Protein 4R5Q (pdb70)

Nearest PDB structures (foldseek):
  4r5q-assembly1_A  TM=1.005E+00  e=1.513E-44  Pyrobaculum calidifontis JCM 11548
  4ceh-assembly1_A  TM=4.969E-01  e=1.384E-01  Bacillus subtilis subsp. subtilis str. 168
  1y88-assembly1_A  TM=6.313E-01  e=1.175E+00  Archaeoglobus fulgidus
  8gh6-assembly1_A  TM=4.358E-01  e=1.319E+00  Bombyx mori
  8ibx-assembly1_C  TM=3.251E-01  e=1.866E+00  Bombyx mori

InterPro domains:
  IPR011604 PD-(D/E)XK endonuclease-like domain superfamily [G3DSA:3.90.320.10] (1-213)
  IPR013343 CRISPR-associated protein Cas4 [TIGR00372] (54-210)
  IPR022765 Dna2/Cas4, domain of unknown function DUF83 [PF01930] (57-210)
  IPR051827 CRISPR-associated exonuclease Cas4 [PTHR36531] (103-210)

Solvent-accessible surface area: 11321 Å² total; per-residue (Å²): 140,113,63,114,112,14,126,43,4,117,26,0,35,62,44,13,96,10,130,89,11,110,94,18,92,145,104,83,26,16,52,127,55,29,177,144,44,123,3,74,105,91,62,103,29,1,10,0,14,189,37,60,21,167,102,9,16,20,8,6,4,35,6,24,106,93,5,8,12,6,0,19,2,0,62,118,70,27,25,4,4,7,10,85,142,38,2,32,45,12,5,45,6,84,29,2,41,98,85,0,29,133,53,6,40,60,30,111,8,5,52,30,115,70,83,17,136,19,75,105,15,66,0,38,0,18,0,0,0,79,101,68,82,74,79,16,0,0,3,1,55,22,33,41,42,92,113,3,6,62,23,1,0,26,1,4,0,19,75,35,70,3,150,47,0,22,0,0,23,92,120,95,43,41,72,3,129,115,62,75,58,7,61,84,22,17,66,104,5,46,119,29,20,82,30,233,76,57,24,111,71,135,36,166,71,29,72,11,125,70,26,36,94,107,61

Structure (mmCIF, N/CA/C/O backbone):
data_4R5Q
#
_entry.id   4R5Q
#
_cell.length_a   117.836
_cell.length_b   117.836
_cell.length_c   89.412
_cell.angle_alpha   90.00
_cell.angle_beta   90.00
_cell.angle_gamma   90.00
#
_symmetry.space_group_name_H-M   'I 4 2 2'
#
loop_
_entity.id
_entity.type
_entity.pdbx_description
1 polymer 'CRISPR-associated exonuclease, Cas4 family'
2 non-polymer 'MAGNESIUM ION'
3 non-polymer 'FE2/S2 (INORGANIC) CLUSTER'
4 water water
#
loop_
_atom_site.group_PDB
_atom_site.id
_atom_site.type_symbol
_atom_site.label_atom_id
_atom_site.label_alt_id
_atom_site.label_comp_id
_atom_site.label_asym_id
_atom_site.label_entity_id
_atom_site.label_seq_id
_atom_site.pdbx_PDB_ins_code
_atom_site.Cartn_x
_atom_site.Cartn_y
_atom_site.Cartn_z
_atom_site.occupancy
_atom_site.B_iso_or_equiv
_atom_site.auth_seq_id
_atom_site.auth_comp_id
_atom_site.auth_asym_id
_atom_site.auth_atom_id
_atom_site.pdbx_PDB_model_num
ATOM 1 N N . PHE A 1 1 ? -10.377 -27.586 -1.519 1.00 47.12 -2 PHE A N 1
ATOM 2 C CA . PHE A 1 1 ? -11.019 -27.926 -0.215 1.00 48.83 -2 PHE A CA 1
ATOM 3 C C . PHE A 1 1 ? -11.820 -29.218 -0.314 1.00 49.87 -2 PHE A C 1
ATOM 4 O O . PHE A 1 1 ? -12.682 -29.356 -1.181 1.00 50.18 -2 PHE A O 1
ATOM 23 N N . ASN A 1 2 ? -11.528 -30.162 0.576 1.00 58.13 -1 ASN A N 1
ATOM 24 C CA . ASN A 1 2 ? -12.299 -31.395 0.666 1.00 59.66 -1 ASN A CA 1
ATOM 25 C C . ASN A 1 2 ? -13.763 -31.093 0.987 1.00 61.61 -1 ASN A C 1
ATOM 26 O O . ASN A 1 2 ? -14.054 -30.237 1.824 1.00 62.46 -1 ASN A O 1
ATOM 37 N N . GLY A 1 3 ? -14.678 -31.792 0.318 1.00 59.58 0 GLY A N 1
ATOM 38 C CA . GLY A 1 3 ? -16.100 -31.667 0.594 1.00 61.77 0 GLY A CA 1
ATOM 39 C C . GLY A 1 3 ? -16.819 -30.672 -0.299 1.00 61.43 0 GLY A C 1
ATOM 40 O O . GLY A 1 3 ? -18.036 -30.753 -0.469 1.00 63.20 0 GLY A O 1
ATOM 44 N N . MET A 1 4 ? -16.066 -29.737 -0.870 1.00 65.47 1 MET A N 1
ATOM 45 C CA . MET A 1 4 ? -16.633 -28.702 -1.728 1.00 65.26 1 MET A CA 1
ATOM 46 C C . MET A 1 4 ? -16.376 -29.011 -3.199 1.00 64.06 1 MET A C 1
ATOM 47 O O . MET A 1 4 ? -15.626 -29.932 -3.526 1.00 63.17 1 MET A O 1
ATOM 61 N N . GLU A 1 5 ? -17.007 -28.236 -4.078 1.00 53.79 2 GLU A N 1
ATOM 62 C CA . GLU A 1 5 ? -16.804 -28.368 -5.516 1.00 53.00 2 GLU A CA 1
ATOM 63 C C . GLU A 1 5 ? -16.421 -27.024 -6.122 1.00 52.07 2 GLU A C 1
ATOM 64 O O . GLU A 1 5 ? -16.867 -25.971 -5.662 1.00 52.76 2 GLU A O 1
ATOM 76 N N . LEU A 1 6 ? -15.587 -27.077 -7.156 1.00 50.77 3 LEU A N 1
ATOM 77 C CA . LEU A 1 6 ? -15.053 -25.879 -7.789 1.00 50.01 3 LEU A CA 1
ATOM 78 C C . LEU A 1 6 ? -15.847 -25.507 -9.035 1.00 51.13 3 LEU A C 1
ATOM 79 O O . LEU A 1 6 ? -16.153 -26.361 -9.868 1.00 51.65 3 LEU A O 1
ATOM 95 N N . LEU A 1 7 ? -16.177 -24.225 -9.154 1.00 65.93 4 LEU A N 1
ATOM 96 C CA . LEU A 1 7 ? -16.821 -23.704 -10.353 1.00 67.17 4 LEU A CA 1
ATOM 97 C C . LEU A 1 7 ? -15.752 -23.319 -11.366 1.00 66.20 4 LEU A C 1
ATOM 98 O O . LEU A 1 7 ? -15.808 -23.711 -12.533 1.00 66.67 4 LEU A O 1
ATOM 114 N N . SER A 1 8 ? -14.772 -22.555 -10.896 1.00 57.13 5 SER A N 1
ATOM 115 C CA . SER A 1 8 ? -13.696 -22.055 -11.740 1.00 56.45 5 SER A CA 1
ATOM 116 C C . SER A 1 8 ? -12.414 -21.922 -10.921 1.00 54.83 5 SER A C 1
ATOM 117 O O . SER A 1 8 ? -12.467 -21.561 -9.746 1.00 68.81 5 SER A O 1
ATOM 125 N N . PRO A 1 9 ? -11.253 -22.207 -11.534 1.00 47.60 6 PRO A N 1
ATOM 126 C CA . PRO A 1 9 ? -10.020 -22.134 -10.748 1.00 46.26 6 PRO A CA 1
ATOM 127 C C . PRO A 1 9 ? -9.528 -20.702 -10.586 1.00 46.70 6 PRO A C 1
ATOM 128 O O . PRO A 1 9 ? -9.783 -19.867 -11.452 1.00 47.85 6 PRO A O 1
ATOM 139 N N . LYS A 1 10 ? -8.837 -20.429 -9.484 1.00 46.09 7 LYS A N 1
ATOM 140 C CA . LYS A 1 10 ? -8.340 -19.089 -9.201 1.00 46.78 7 LYS A CA 1
ATOM 141 C C . LYS A 1 10 ? -6.851 -19.010 -9.523 1.00 46.01 7 LYS A C 1
ATOM 142 O O . LYS A 1 10 ? -6.188 -20.041 -9.632 1.00 44.78 7 LYS A O 1
ATOM 161 N N . PRO A 1 11 ? -6.322 -17.784 -9.684 1.00 46.98 8 PRO A N 1
ATOM 162 C CA . PRO A 1 11 ? -4.898 -17.602 -9.996 1.00 46.64 8 PRO A CA 1
ATOM 163 C C . PRO A 1 11 ? -3.976 -18.341 -9.026 1.00 45.30 8 PRO A C 1
ATOM 164 O O . PRO A 1 11 ? -4.352 -18.579 -7.879 1.00 45.07 8 PRO A O 1
ATOM 175 N N . LEU A 1 12 ? -2.787 -18.703 -9.499 1.00 44.68 9 LEU A N 1
ATOM 176 C CA . LEU A 1 12 ? -1.828 -19.470 -8.709 1.00 43.59 9 LEU A CA 1
ATOM 177 C C . LEU A 1 12 ? -1.527 -18.818 -7.366 1.00 44.10 9 LEU A C 1
ATOM 178 O O . LEU A 1 12 ? -1.580 -19.471 -6.324 1.00 43.55 9 LEU A O 1
ATOM 194 N N . CYS A 1 13 ? -1.215 -17.528 -7.398 1.00 45.46 10 CYS A N 1
ATOM 195 C CA . CYS A 1 13 ? -0.792 -16.814 -6.199 1.00 46.36 10 CYS A CA 1
ATOM 196 C C . CYS A 1 13 ? -1.962 -16.438 -5.294 1.00 47.13 10 CYS A C 1
ATOM 197 O O . CYS A 1 13 ? -1.757 -15.896 -4.208 1.00 48.11 10 CYS A O 1
ATOM 204 N N . SER A 1 14 ? -3.182 -16.727 -5.741 1.00 46.92 11 SER A N 1
ATOM 205 C CA . SER A 1 14 ? -4.370 -16.524 -4.915 1.00 47.70 11 SER A CA 1
ATOM 206 C C . SER A 1 14 ? -4.793 -17.841 -4.259 1.00 46.58 11 SER A C 1
ATOM 207 O O . SER A 1 14 ? -5.826 -17.911 -3.591 1.00 47.22 11 SER A O 1
ATOM 215 N N . VAL A 1 15 ? -3.978 -18.876 -4.455 1.00 45.17 12 VAL A N 1
ATOM 216 C CA . VAL A 1 15 ? -4.222 -20.197 -3.881 1.00 44.31 12 VAL A CA 1
ATOM 217 C C . VAL A 1 15 ? -2.976 -20.663 -3.137 1.00 43.86 12 VAL A C 1
ATOM 218 O O . VAL A 1 15 ? -3.063 -21.238 -2.053 1.00 44.07 12 VAL A O 1
ATOM 231 N N . VAL A 1 16 ? -1.819 -20.408 -3.738 1.00 43.50 13 VAL A N 1
ATOM 232 C CA . VAL A 1 16 ? -0.529 -20.692 -3.125 1.00 43.35 13 VAL A CA 1
ATOM 233 C C . VAL A 1 16 ? 0.125 -19.375 -2.717 1.00 44.67 13 VAL A C 1
ATOM 234 O O . VAL A 1 16 ? -0.206 -18.324 -3.263 1.00 45.48 13 VAL A O 1
ATOM 247 N N . ASN A 1 17 ? 1.042 -19.426 -1.757 1.00 48.80 14 ASN A N 1
ATOM 248 C CA . ASN A 1 17 ? 1.796 -18.240 -1.364 1.00 50.33 14 ASN A CA 1
ATOM 249 C C . ASN A 1 17 ? 3.086 -18.134 -2.175 1.00 50.13 14 ASN A C 1
ATOM 250 O O . ASN A 1 17 ? 4.069 -18.813 -1.884 1.00 49.78 14 ASN A O 1
ATOM 261 N N . CYS A 1 18 ? 3.074 -17.281 -3.195 1.00 46.98 15 CYS A N 1
ATOM 262 C CA . CYS A 1 18 ? 4.203 -17.170 -4.114 1.00 47.03 15 CYS A CA 1
ATOM 263 C C . CYS A 1 18 ? 5.410 -16.480 -3.483 1.00 48.60 15 CYS A C 1
ATOM 264 O O . CYS A 1 18 ? 6.546 -16.710 -3.899 1.00 48.63 15 CYS A O 1
ATOM 271 N N . GLU A 1 19 ? 5.165 -15.633 -2.487 1.00 55.78 16 GLU A N 1
ATOM 272 C CA . GLU A 1 19 ? 6.241 -14.899 -1.825 1.00 57.72 16 GLU A CA 1
ATOM 273 C C . GLU A 1 19 ? 7.231 -15.840 -1.145 1.00 57.28 16 GLU A C 1
ATOM 274 O O . GLU A 1 19 ? 8.411 -15.520 -1.006 1.00 58.54 16 GLU A O 1
ATOM 286 N N . ASP A 1 20 ? 6.743 -17.001 -0.722 1.00 57.65 17 ASP A N 1
ATOM 287 C CA . ASP A 1 20 ? 7.585 -17.994 -0.066 1.00 59.12 17 ASP A CA 1
ATOM 288 C C . ASP A 1 20 ? 8.667 -18.514 -1.012 1.00 56.63 17 ASP A C 1
ATOM 289 O O . ASP A 1 20 ? 9.705 -19.008 -0.570 1.00 57.06 17 ASP A O 1
ATOM 298 N N . LEU A 1 21 ? 8.420 -18.385 -2.314 1.00 59.45 18 LEU A N 1
ATOM 299 C CA . LEU A 1 21 ? 9.295 -18.949 -3.341 1.00 60.28 18 LEU A CA 1
ATOM 300 C C . LEU A 1 21 ? 10.277 -17.934 -3.925 1.00 70.16 18 LEU A C 1
ATOM 301 O O . LEU A 1 21 ? 11.129 -18.285 -4.742 1.00 77.98 18 LEU A O 1
ATOM 317 N N . GLU A 1 22 ? 10.157 -16.679 -3.507 1.00 83.48 19 GLU A N 1
ATOM 318 C CA . GLU A 1 22 ? 11.014 -15.618 -4.026 1.00 80.04 19 GLU A CA 1
ATOM 319 C C . GLU A 1 22 ? 12.381 -15.601 -3.342 1.00 82.73 19 GLU A C 1
ATOM 320 O O . GLU A 1 22 ? 13.255 -14.815 -3.711 1.00 92.72 19 GLU A O 1
ATOM 332 N N . LYS A 1 23 ? 12.558 -16.472 -2.352 1.00 73.27 20 LYS A N 1
ATOM 333 C CA . LYS A 1 23 ? 13.834 -16.608 -1.654 1.00 80.43 20 LYS A CA 1
ATOM 334 C C . LYS A 1 23 ? 14.602 -17.822 -2.175 1.00 86.10 20 LYS A C 1
ATOM 335 O O . LYS A 1 23 ? 15.333 -18.477 -1.428 1.00 87.62 20 LYS A O 1
ATOM 341 N N . LEU A 1 24 ? 14.430 -18.109 -3.462 1.00 86.97 21 LEU A N 1
ATOM 342 C CA . LEU A 1 24 ? 14.997 -19.304 -4.081 1.00 81.29 21 LEU A CA 1
ATOM 343 C C . LEU A 1 24 ? 16.018 -18.957 -5.161 1.00 81.64 21 LEU A C 1
ATOM 344 O O . LEU A 1 24 ? 16.316 -19.783 -6.026 1.00 89.13 21 LEU A O 1
ATOM 350 N N . ASP A 1 25 ? 16.561 -17.745 -5.104 1.00 83.73 22 ASP A N 1
ATOM 351 C CA . ASP A 1 25 ? 17.365 -17.222 -6.205 1.00 88.45 22 ASP A CA 1
ATOM 352 C C . ASP A 1 25 ? 18.847 -17.029 -5.858 1.00 89.82 22 ASP A C 1
ATOM 353 O O . ASP A 1 25 ? 19.467 -16.041 -6.257 1.00 98.44 22 ASP A O 1
ATOM 362 N N . HIS A 1 26 ? 19.411 -17.984 -5.123 1.00 81.93 23 HIS A N 1
ATOM 363 C CA . HIS A 1 26 ? 20.857 -18.041 -4.917 1.00 91.01 23 HIS A CA 1
ATOM 364 C C . HIS A 1 26 ? 21.382 -19.414 -5.332 1.00 77.95 23 HIS A C 1
ATOM 365 O O . HIS A 1 26 ? 20.634 -20.393 -5.355 1.00 73.30 23 HIS A O 1
ATOM 379 N N . VAL A 1 27 ? 22.667 -19.470 -5.671 1.00 60.52 24 VAL A N 1
ATOM 380 C CA . VAL A 1 27 ? 23.297 -20.701 -6.142 1.00 68.11 24 VAL A CA 1
ATOM 381 C C . VAL A 1 27 ? 23.144 -21.838 -5.134 1.00 67.90 24 VAL A C 1
ATOM 382 O O . VAL A 1 27 ? 22.906 -22.987 -5.509 1.00 65.75 24 VAL A O 1
ATOM 395 N N . SER A 1 28 ? 23.293 -21.508 -3.855 1.00 52.69 25 SER A N 1
ATOM 396 C CA . SER A 1 28 ? 23.229 -22.502 -2.792 1.00 51.94 25 SER A CA 1
ATOM 397 C C . SER A 1 28 ? 21.855 -23.168 -2.747 1.00 48.65 25 SER A C 1
ATOM 398 O O . SER A 1 28 ? 21.757 -24.389 -2.617 1.00 47.12 25 SER A O 1
ATOM 406 N N . ALA A 1 29 ? 20.801 -22.367 -2.874 1.00 51.08 26 ALA A N 1
ATOM 407 C CA . ALA A 1 29 ? 19.435 -22.883 -2.860 1.00 48.67 26 ALA A CA 1
ATOM 408 C C . ALA A 1 29 ? 19.104 -23.578 -4.179 1.00 46.14 26 ALA A C 1
ATOM 409 O O . ALA A 1 29 ? 18.376 -24.569 -4.199 1.00 44.35 26 ALA A O 1
ATOM 416 N N . LEU A 1 30 ? 19.641 -23.050 -5.276 1.00 46.69 27 LEU A N 1
ATOM 417 C CA . LEU A 1 30 ? 19.461 -23.656 -6.590 1.00 44.89 27 LEU A CA 1
ATOM 418 C C . LEU A 1 30 ? 19.996 -25.081 -6.603 1.00 43.62 27 LEU A C 1
ATOM 419 O O . LEU A 1 30 ? 19.299 -26.012 -7.004 1.00 41.77 27 LEU A O 1
ATOM 435 N N . ASN A 1 31 ? 21.242 -25.239 -6.169 1.00 40.00 28 ASN A N 1
ATOM 436 C CA . ASN A 1 31 ? 21.918 -26.528 -6.228 1.00 39.53 28 ASN A CA 1
ATOM 437 C C . ASN A 1 31 ? 21.234 -27.602 -5.383 1.00 38.55 28 ASN A C 1
ATOM 438 O O . ASN A 1 31 ? 21.446 -28.794 -5.603 1.00 37.98 28 ASN A O 1
ATOM 449 N N . GLU A 1 32 ? 20.414 -27.183 -4.424 1.00 36.07 29 GLU A N 1
ATOM 450 C CA . GLU A 1 32 ? 19.695 -28.124 -3.572 1.00 35.90 29 GLU A CA 1
ATOM 451 C C . GLU A 1 32 ? 18.373 -28.528 -4.210 1.00 34.03 29 GLU A C 1
ATOM 452 O O . GLU A 1 32 ? 18.011 -29.705 -4.215 1.00 33.70 29 GLU A O 1
ATOM 464 N N . LEU A 1 33 ? 17.656 -27.551 -4.753 1.00 35.78 30 LEU A N 1
ATOM 465 C CA . LEU A 1 33 ? 16.412 -27.826 -5.459 1.00 34.58 30 LEU A CA 1
ATOM 466 C C . LEU A 1 33 ? 16.698 -28.553 -6.766 1.00 33.41 30 LEU A C 1
ATOM 467 O O . LEU A 1 33 ? 15.897 -29.368 -7.217 1.00 34.33 30 LEU A O 1
ATOM 483 N N . ARG A 1 34 ? 17.843 -28.246 -7.370 1.00 38.33 31 ARG A N 1
ATOM 484 C CA . ARG A 1 34 ? 18.296 -28.934 -8.574 1.00 37.66 31 ARG A CA 1
ATOM 485 C C . ARG A 1 34 ? 18.322 -30.444 -8.376 1.00 37.39 31 ARG A C 1
ATOM 486 O O . ARG A 1 34 ? 17.729 -31.188 -9.154 1.00 41.90 31 ARG A O 1
ATOM 507 N N . ARG A 1 35 ? 19.031 -30.879 -7.338 1.00 41.36 32 ARG A N 1
ATOM 508 C CA . ARG A 1 35 ? 19.168 -32.297 -7.014 1.00 41.95 32 ARG A CA 1
ATOM 509 C C . ARG A 1 35 ? 17.826 -33.018 -7.017 1.00 41.74 32 ARG A C 1
ATOM 510 O O . ARG A 1 35 ? 17.701 -34.116 -7.560 1.00 44.37 32 ARG A O 1
ATOM 531 N N . GLU A 1 36 ? 16.824 -32.394 -6.408 1.00 42.05 33 GLU A N 1
ATOM 532 C CA . GLU A 1 36 ? 15.525 -33.029 -6.240 1.00 42.66 33 GLU A CA 1
ATOM 533 C C . GLU A 1 36 ? 14.784 -33.170 -7.566 1.00 41.81 33 GLU A C 1
ATOM 534 O O . GLU A 1 36 ? 14.143 -34.190 -7.821 1.00 58.54 33 GLU A O 1
ATOM 546 N N . GLN A 1 37 ? 14.872 -32.141 -8.402 1.00 30.78 34 GLN A N 1
ATOM 547 C CA . GLN A 1 37 ? 14.212 -32.139 -9.706 1.00 30.47 34 GLN A CA 1
ATOM 548 C C . GLN A 1 37 ? 14.983 -32.954 -10.748 1.00 30.17 34 GLN A C 1
ATOM 549 O O . GLN A 1 37 ? 14.584 -33.016 -11.911 1.00 30.25 34 GLN A O 1
ATOM 563 N N . GLU A 1 38 ? 16.086 -33.568 -10.326 1.00 30.94 35 GLU A N 1
ATOM 564 C CA . GLU A 1 38 ? 16.946 -34.342 -11.218 1.00 30.99 35 GLU A CA 1
ATOM 565 C C . GLU A 1 38 ? 17.428 -33.484 -12.388 1.00 30.43 35 GLU A C 1
ATOM 566 O O . GLU A 1 38 ? 17.614 -33.975 -13.500 1.00 30.68 35 GLU A O 1
ATOM 578 N N . ILE A 1 39 ? 17.624 -32.197 -12.121 1.00 29.02 36 ILE A N 1
ATOM 579 C CA . ILE A 1 39 ? 18.217 -31.280 -13.089 1.00 29.30 36 ILE A CA 1
ATOM 580 C C . ILE A 1 39 ? 19.699 -31.109 -12.777 1.00 29.92 36 ILE A C 1
ATOM 581 O O . ILE A 1 39 ? 20.064 -30.798 -11.643 1.00 30.17 36 ILE A O 1
ATOM 597 N N . PHE A 1 40 ? 20.548 -31.308 -13.784 1.00 30.63 37 PHE A N 1
ATOM 598 C CA . PHE A 1 40 ? 21.993 -31.213 -13.595 1.00 31.87 37 PHE A CA 1
ATOM 5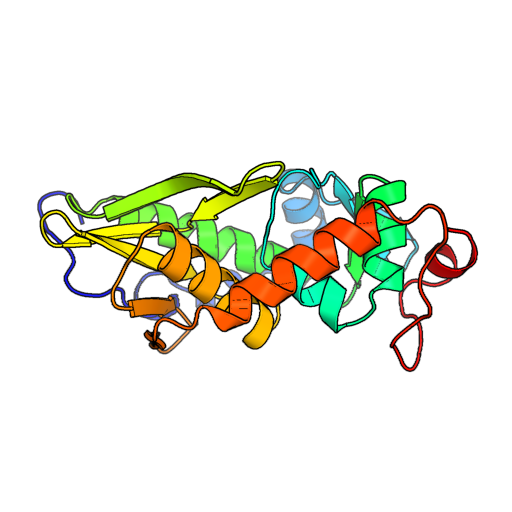99 C C . PHE A 1 40 ? 22.626 -30.188 -14.524 1.00 33.43 37 PHE A C 1
ATOM 600 O O . PHE A 1 40 ? 22.054 -29.810 -15.547 1.00 33.63 37 PHE A O 1
ATOM 617 N N . LYS A 1 41 ? 23.820 -29.746 -14.144 1.00 35.16 38 LYS A N 1
ATOM 618 C CA . LYS A 1 41 ? 24.601 -28.825 -14.950 1.00 37.59 38 LYS A CA 1
ATOM 619 C C . LYS A 1 41 ? 25.410 -29.625 -15.959 1.00 38.72 38 LYS A C 1
ATOM 620 O O . LYS A 1 41 ? 26.139 -30.548 -15.591 1.00 38.94 38 LYS A O 1
ATOM 639 N N . LEU A 1 42 ? 25.269 -29.274 -17.231 1.00 39.85 39 LEU A N 1
ATOM 640 C CA . LEU A 1 42 ? 25.983 -29.952 -18.303 1.00 41.36 39 LEU A CA 1
ATOM 641 C C . LEU A 1 42 ? 27.157 -29.089 -18.758 1.00 45.14 39 LEU A C 1
ATOM 642 O O . LEU A 1 42 ? 28.308 -29.523 -18.716 1.00 46.98 39 LEU A O 1
ATOM 658 N N . LEU A 1 43 ? 26.850 -27.862 -19.174 1.00 63.67 40 LEU A N 1
ATOM 659 C CA . LEU A 1 43 ? 27.854 -26.879 -19.587 1.00 67.85 40 LEU A CA 1
ATOM 660 C C . LEU A 1 43 ? 27.655 -25.615 -18.743 1.00 68.75 40 LEU A C 1
ATOM 661 O O . LEU A 1 43 ? 26.537 -25.357 -18.295 1.00 68.08 40 LEU A O 1
ATOM 677 N N . PRO A 1 44 ? 28.731 -24.834 -18.506 1.00 83.12 41 PRO A N 1
ATOM 678 C CA . PRO A 1 44 ? 28.666 -23.619 -17.681 1.00 92.60 41 PRO A CA 1
ATOM 679 C C . PRO A 1 44 ? 27.411 -22.745 -17.826 1.00 85.00 41 PRO A C 1
ATOM 680 O O . PRO A 1 44 ? 27.057 -22.062 -16.864 1.00 81.32 41 PRO A O 1
ATOM 691 N N . GLY A 1 45 ? 26.761 -22.765 -18.988 1.00 57.15 42 GLY A N 1
ATOM 692 C CA . GLY A 1 45 ? 25.556 -21.978 -19.210 1.00 57.04 42 GLY A CA 1
ATOM 693 C C . GLY A 1 45 ? 24.350 -22.823 -19.588 1.00 53.17 42 GLY A C 1
ATOM 694 O O . GLY A 1 45 ? 23.329 -22.293 -20.032 1.00 53.62 42 GLY A O 1
ATOM 698 N N . ILE A 1 46 ? 24.468 -24.136 -19.403 1.00 29.24 43 ILE A N 1
ATOM 699 C CA . ILE A 1 46 ? 23.439 -25.080 -19.831 1.00 28.77 43 ILE A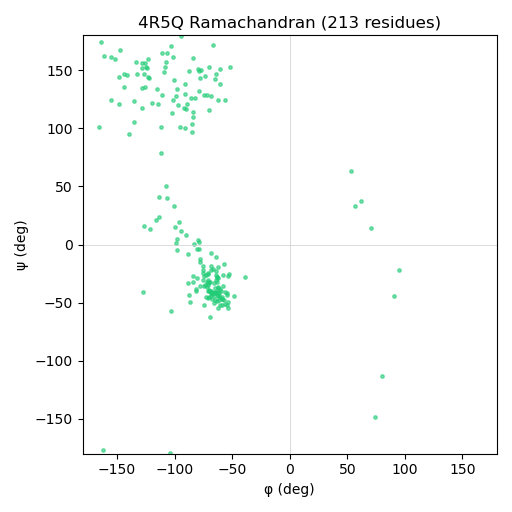 CA 1
ATOM 700 C C . ILE A 1 46 ? 23.134 -26.122 -18.760 1.00 28.20 43 ILE A C 1
ATOM 701 O O . ILE A 1 46 ? 24.026 -26.839 -18.305 1.00 27.77 43 ILE A O 1
ATOM 717 N N . TYR A 1 47 ? 21.863 -26.200 -18.377 1.00 24.70 44 TYR A N 1
ATOM 718 C CA . TYR A 1 47 ? 21.378 -27.246 -17.486 1.00 24.20 44 TYR A CA 1
ATOM 719 C C . TYR A 1 47 ? 20.558 -28.236 -18.296 1.00 23.85 44 TYR A C 1
ATOM 720 O O . TYR A 1 47 ? 20.157 -27.942 -19.424 1.00 24.10 44 TYR A O 1
ATOM 738 N N . ALA A 1 48 ? 20.307 -29.409 -17.725 1.00 23.36 45 ALA A N 1
ATOM 739 C CA . ALA A 1 48 ? 19.553 -30.431 -18.434 1.00 23.10 45 ALA A CA 1
ATOM 740 C C . ALA A 1 48 ? 18.868 -31.412 -17.489 1.00 22.82 45 ALA A C 1
ATOM 741 O O . ALA A 1 48 ? 19.219 -31.517 -16.314 1.00 22.70 45 ALA A O 1
ATOM 748 N N . HIS A 1 49 ? 17.871 -32.112 -18.017 1.00 22.79 46 HIS A N 1
ATOM 749 C CA . HIS A 1 49 ? 17.246 -33.226 -17.318 1.00 22.55 46 HIS A CA 1
ATOM 750 C C . HIS A 1 49 ? 16.698 -34.213 -18.343 1.00 22.49 46 HIS A C 1
ATOM 751 O O . HIS A 1 49 ? 16.499 -33.864 -19.506 1.00 22.74 46 HIS A O 1
ATOM 765 N N . ARG A 1 50 ? 16.481 -35.450 -17.911 1.00 23.37 47 ARG A N 1
ATOM 766 C CA . ARG A 1 50 ? 15.922 -36.484 -18.774 1.00 23.41 47 ARG A CA 1
ATOM 767 C C . ARG A 1 50 ? 14.498 -36.129 -19.181 1.00 23.88 47 ARG A C 1
ATOM 768 O O . ARG A 1 50 ? 13.737 -35.591 -18.378 1.00 24.08 47 ARG A O 1
ATOM 789 N N . TYR A 1 51 ? 14.135 -36.434 -20.423 1.00 25.91 48 TYR A N 1
ATOM 790 C CA . TYR A 1 51 ? 12.781 -36.179 -20.892 1.00 26.46 48 TYR A CA 1
ATOM 791 C C . TYR A 1 51 ? 12.297 -37.263 -21.840 1.00 26.68 48 TYR A C 1
ATOM 792 O O . TYR A 1 51 ? 13.023 -37.696 -22.734 1.00 26.59 48 TYR A O 1
ATOM 810 N N . ASP A 1 52 ? 11.057 -37.691 -21.625 1.00 36.33 49 ASP A N 1
ATOM 811 C CA . ASP A 1 52 ? 10.402 -38.662 -22.489 1.00 36.39 49 ASP A CA 1
ATOM 812 C C . ASP A 1 52 ? 9.667 -37.923 -23.602 1.00 37.05 49 ASP A C 1
ATOM 813 O O . ASP A 1 52 ? 8.734 -37.163 -23.340 1.00 37.45 49 ASP A O 1
ATOM 822 N N . PHE A 1 53 ? 10.088 -38.147 -24.843 1.00 30.31 50 PHE A N 1
ATOM 823 C CA . PHE A 1 53 ? 9.519 -37.433 -25.982 1.00 31.01 50 PHE A CA 1
ATOM 824 C C . PHE A 1 53 ? 8.317 -38.156 -26.582 1.00 31.74 50 PHE A C 1
ATOM 825 O O . PHE A 1 53 ? 7.811 -37.764 -27.631 1.00 35.18 50 PHE A O 1
ATOM 842 N N . ARG A 1 54 ? 7.861 -39.207 -25.910 1.00 46.15 51 ARG A N 1
ATOM 843 C CA . ARG A 1 54 ? 6.549 -39.778 -26.187 1.00 46.91 51 ARG A CA 1
ATOM 844 C C . ARG A 1 54 ? 5.478 -38.870 -25.591 1.00 47.26 51 ARG A C 1
ATOM 845 O O . ARG A 1 54 ? 4.308 -38.925 -25.969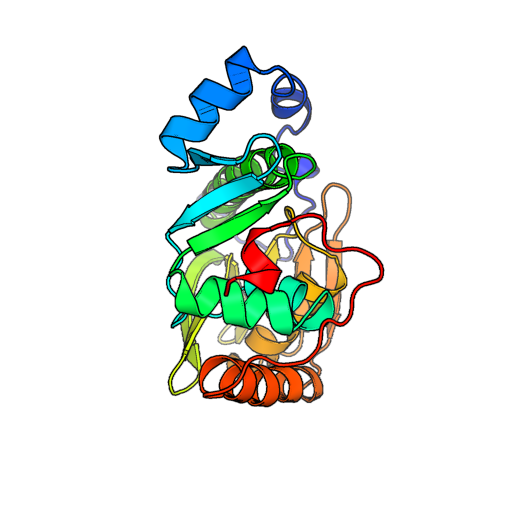 1.00 49.43 51 ARG A O 1
ATOM 866 N N . ARG A 1 55 ? 5.906 -38.029 -24.655 1.00 56.63 52 ARG A N 1
ATOM 867 C CA . ARG A 1 55 ? 5.017 -37.148 -23.914 1.00 55.12 52 ARG A CA 1
ATOM 868 C C . ARG A 1 55 ? 4.995 -35.749 -24.520 1.00 55.34 52 ARG A C 1
ATOM 869 O O . ARG A 1 55 ? 6.029 -35.084 -24.602 1.00 54.73 52 ARG A O 1
ATOM 890 N N . VAL A 1 56 ? 3.815 -35.310 -24.946 1.00 41.80 53 VAL A N 1
ATOM 891 C CA . VAL A 1 56 ? 3.631 -33.936 -25.400 1.00 36.94 53 VAL A CA 1
ATOM 892 C C . VAL A 1 56 ? 3.535 -33.027 -24.183 1.00 36.73 53 VAL A C 1
ATOM 893 O O . VAL A 1 56 ? 2.960 -33.409 -23.164 1.00 36.60 53 VAL A O 1
ATOM 906 N N . SER A 1 57 ? 4.099 -31.829 -24.285 1.00 29.24 54 SER A N 1
ATOM 907 C CA . SER A 1 57 ? 4.054 -30.880 -23.182 1.00 29.17 54 SER A CA 1
ATOM 908 C C . SER A 1 57 ? 4.346 -29.467 -23.670 1.00 29.67 54 SER A C 1
ATOM 909 O O . SER A 1 57 ? 4.889 -29.288 -24.760 1.00 29.83 54 SER A O 1
ATOM 917 N N . PRO A 1 58 ? 3.985 -28.456 -22.863 1.00 29.98 55 PRO A N 1
ATOM 918 C CA . PRO A 1 58 ? 4.306 -27.061 -23.186 1.00 30.52 55 PRO A CA 1
ATOM 919 C C . PRO A 1 58 ? 5.795 -26.864 -23.456 1.00 29.95 55 PRO A C 1
ATOM 920 O O . PRO A 1 58 ? 6.185 -25.950 -24.185 1.00 30.43 55 PRO A O 1
ATOM 931 N N . SER A 1 59 ? 6.611 -27.726 -22.858 1.00 46.14 56 SER A N 1
ATOM 932 C CA . SER A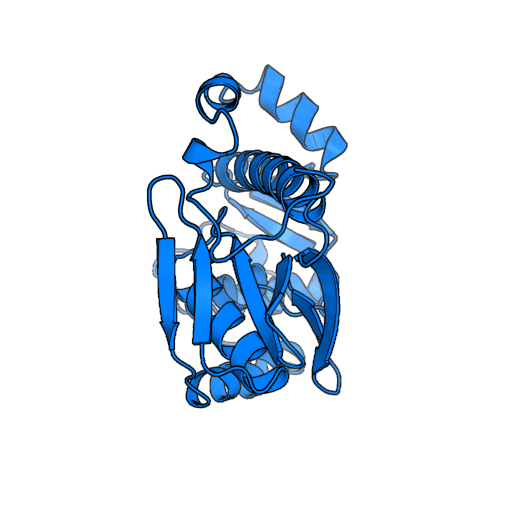 1 59 ? 8.049 -27.721 -23.080 1.00 41.45 56 SER A CA 1
ATOM 933 C C . SER A 1 59 ? 8.355 -27.871 -24.566 1.00 41.70 56 SER A C 1
ATOM 934 O O . SER A 1 59 ? 9.105 -27.084 -25.142 1.00 41.90 56 SER A O 1
ATOM 942 N N . ILE A 1 60 ? 7.751 -28.882 -25.180 1.00 28.70 57 ILE A N 1
ATOM 943 C CA . ILE A 1 60 ? 7.977 -29.187 -26.587 1.00 28.97 57 ILE A CA 1
ATOM 944 C C . ILE A 1 60 ? 7.415 -28.107 -27.510 1.00 30.04 57 ILE A C 1
ATOM 945 O O . ILE A 1 60 ? 8.085 -27.675 -28.447 1.00 30.27 57 ILE A O 1
ATOM 961 N N . ILE A 1 61 ? 6.181 -27.683 -27.252 1.00 38.00 58 ILE A N 1
ATOM 962 C CA . ILE A 1 61 ? 5.552 -26.643 -28.058 1.00 39.15 58 ILE A CA 1
ATOM 963 C C . ILE A 1 61 ? 6.392 -25.368 -28.012 1.00 39.30 58 ILE A C 1
ATOM 964 O O . ILE A 1 61 ? 6.670 -24.757 -29.044 1.00 39.92 58 ILE A O 1
ATOM 980 N N . ASN A 1 62 ? 6.797 -24.976 -26.807 1.00 40.46 59 ASN A N 1
ATOM 981 C CA . ASN A 1 62 ? 7.633 -23.795 -26.616 1.00 40.63 59 ASN A CA 1
ATOM 982 C C . ASN A 1 62 ? 8.941 -23.895 -27.390 1.00 40.24 59 ASN A C 1
ATOM 983 O O . ASN A 1 62 ? 9.451 -22.896 -27.897 1.00 40.78 59 ASN A O 1
ATOM 994 N N . ASP A 1 63 ? 9.477 -25.108 -27.479 1.00 37.14 60 ASP A N 1
ATOM 995 C CA . ASP A 1 63 ? 10.760 -25.335 -28.132 1.00 36.69 60 ASP A CA 1
ATOM 996 C C . ASP A 1 63 ? 10.617 -25.479 -29.639 1.00 37.28 60 ASP A C 1
ATOM 997 O O . ASP A 1 63 ? 11.516 -25.100 -30.389 1.00 37.38 60 ASP A O 1
ATOM 1006 N N . PHE A 1 64 ? 9.494 -26.027 -30.088 1.00 46.69 61 PHE A N 1
ATOM 1007 C CA . PHE A 1 64 ? 9.246 -26.134 -31.517 1.00 47.41 61 PHE A CA 1
ATOM 1008 C C . PHE A 1 64 ? 9.175 -24.746 -32.145 1.00 48.45 61 PHE A C 1
ATOM 1009 O O . PHE A 1 64 ? 9.707 -24.517 -33.231 1.00 62.82 61 PHE A O 1
ATOM 1026 N N . GLU A 1 65 ? 8.521 -23.820 -31.453 1.00 50.11 62 GLU A N 1
ATOM 1027 C CA . GLU A 1 65 ? 8.375 -22.457 -31.948 1.00 51.22 62 GLU A CA 1
ATOM 1028 C C . GLU A 1 65 ? 9.688 -21.689 -31.872 1.00 51.01 62 GLU A C 1
ATOM 1029 O O . GLU A 1 65 ? 10.069 -20.999 -32.818 1.00 65.21 62 GLU A O 1
ATOM 1041 N N . TYR A 1 66 ? 10.373 -21.810 -30.740 1.00 43.21 63 TYR A N 1
ATOM 1042 C CA . TYR A 1 66 ? 11.630 -21.101 -30.525 1.00 43.02 63 TYR A CA 1
ATOM 1043 C C . TYR A 1 66 ? 12.687 -21.497 -31.557 1.00 42.74 63 TYR A C 1
ATOM 1044 O O . TYR A 1 66 ? 13.283 -20.635 -32.205 1.00 43.34 63 TYR A O 1
ATOM 1062 N N . CYS A 1 67 ? 12.911 -22.799 -31.711 1.00 38.15 64 CYS A N 1
ATOM 1063 C CA . CYS A 1 67 ? 13.910 -23.298 -32.652 1.00 37.33 64 CYS A CA 1
ATOM 1064 C C . CYS A 1 67 ? 13.728 -24.799 -32.893 1.00 36.66 64 CYS A C 1
ATOM 1065 O O . CYS A 1 67 ? 14.140 -25.611 -32.064 1.00 35.70 64 CYS A O 1
ATOM 1072 N N . PRO A 1 68 ? 13.101 -25.171 -34.025 1.00 42.93 65 PRO A N 1
ATOM 1073 C CA . PRO A 1 68 ? 12.897 -26.585 -34.367 1.00 42.49 65 PRO A CA 1
ATOM 1074 C C . PRO A 1 68 ? 14.179 -27.413 -34.322 1.00 41.52 65 PRO A C 1
ATOM 1075 O O . PRO A 1 68 ? 14.121 -28.627 -34.121 1.00 40.94 65 PRO A O 1
ATOM 1086 N N . ARG A 1 69 ? 15.321 -26.763 -34.509 1.00 35.64 66 ARG A N 1
ATOM 1087 C CA . ARG A 1 69 ? 16.603 -27.447 -34.426 1.00 34.79 66 ARG A CA 1
ATOM 1088 C C . ARG A 1 69 ? 16.860 -27.897 -32.992 1.00 33.85 66 ARG A C 1
ATOM 1089 O O . ARG A 1 69 ? 17.316 -29.016 -32.759 1.00 33.13 66 ARG A O 1
ATOM 1093 N N . LEU A 1 70 ? 16.558 -27.023 -32.035 1.00 28.43 67 LEU A N 1
ATOM 1094 C CA . LEU A 1 70 ? 16.759 -27.327 -30.621 1.00 27.67 67 LEU A CA 1
ATOM 1095 C C . LEU A 1 70 ? 15.934 -28.536 -30.204 1.00 27.27 67 LEU A C 1
ATOM 1096 O O . LEU A 1 70 ? 16.385 -29.367 -29.415 1.00 26.50 67 LEU A O 1
ATOM 1112 N N . LEU A 1 71 ? 14.722 -28.628 -30.739 1.00 27.88 68 LEU A N 1
ATOM 1113 C CA . LEU A 1 71 ? 13.829 -29.734 -30.426 1.00 27.68 68 LEU A CA 1
ATOM 1114 C C . LEU A 1 71 ? 14.414 -31.051 -30.918 1.00 27.20 68 LEU A C 1
ATOM 1115 O O . LEU A 1 71 ? 14.343 -32.070 -30.233 1.00 26.64 68 LEU A O 1
ATOM 1131 N N . TRP A 1 72 ? 14.999 -31.018 -32.110 1.00 37.16 69 TRP A N 1
ATOM 1132 C CA . TRP A 1 72 ? 15.585 -32.206 -32.716 1.00 36.85 69 TRP A CA 1
ATOM 1133 C C . TRP A 1 72 ? 16.820 -32.652 -31.936 1.00 35.93 69 TRP A C 1
ATOM 1134 O O . TRP A 1 72 ? 16.993 -33.837 -31.659 1.00 35.47 69 TRP A O 1
ATOM 1155 N N . VAL A 1 73 ? 17.666 -31.690 -31.577 1.00 26.81 70 VAL A N 1
ATOM 1156 C CA . VAL A 1 73 ? 18.874 -31.957 -30.798 1.00 26.05 70 VAL A CA 1
ATOM 1157 C C . VAL A 1 73 ? 18.531 -32.587 -29.452 1.00 25.51 70 VAL A C 1
ATOM 1158 O O . VAL A 1 73 ? 19.222 -33.490 -28.982 1.00 24.93 70 VAL A O 1
ATOM 1171 N N . GLN A 1 74 ? 17.466 -32.092 -28.830 1.00 25.68 71 GLN A N 1
ATOM 1172 C CA . GLN A 1 74 ? 17.038 -32.586 -27.529 1.00 24.61 71 GLN A CA 1
ATOM 1173 C C . GLN A 1 74 ? 16.461 -33.992 -27.635 1.00 24.48 71 GLN A C 1
ATOM 1174 O O . GLN A 1 74 ? 16.694 -34.832 -26.767 1.00 23.97 71 GLN A O 1
ATOM 1188 N N . HIS A 1 75 ? 15.709 -34.244 -28.700 1.00 25.03 72 HIS A N 1
ATOM 1189 C CA . HIS A 1 75 ? 15.139 -35.563 -28.931 1.00 25.07 72 HIS A CA 1
ATOM 1190 C C . HIS A 1 75 ? 16.244 -36.604 -29.099 1.00 24.59 72 HIS A C 1
ATOM 1191 O O . HIS A 1 75 ? 16.117 -37.737 -28.633 1.00 24.35 72 HIS A O 1
ATOM 1205 N N . LYS A 1 76 ? 17.327 -36.207 -29.763 1.00 30.34 73 LYS A N 1
ATOM 1206 C CA . LYS A 1 76 ? 18.462 -37.095 -29.998 1.00 29.96 73 LYS A CA 1
ATOM 1207 C C . LYS A 1 76 ? 19.251 -37.347 -28.716 1.00 29.27 73 LYS A C 1
ATOM 1208 O O . LYS A 1 76 ? 19.747 -38.451 -28.492 1.00 28.97 73 LYS A O 1
ATOM 1227 N N . LEU A 1 77 ? 19.364 -36.322 -27.878 1.00 23.28 74 LEU A N 1
ATOM 1228 C CA . LEU A 1 77 ? 20.092 -36.435 -26.618 1.00 22.74 74 LEU A CA 1
ATOM 1229 C C . LEU A 1 77 ? 19.308 -37.200 -25.561 1.00 22.57 74 LEU A C 1
ATOM 1230 O O . LEU A 1 77 ? 19.887 -37.722 -24.610 1.00 22.16 74 LEU A O 1
ATOM 1246 N N . GLY A 1 78 ? 17.990 -37.247 -25.721 1.00 22.94 75 GLY A N 1
ATOM 1247 C CA . GLY A 1 78 ? 17.123 -37.788 -24.690 1.00 22.86 75 GLY A CA 1
ATOM 1248 C C . GLY A 1 78 ? 17.070 -36.854 -23.492 1.00 22.71 75 GLY A C 1
ATOM 1249 O O . GLY A 1 78 ? 16.604 -37.229 -22.414 1.00 22.57 75 GLY A O 1
ATOM 1253 N N . LEU A 1 79 ? 17.552 -35.629 -23.696 1.00 22.81 76 LEU A N 1
ATOM 1254 C CA . LEU A 1 79 ? 17.646 -34.625 -22.643 1.00 22.77 76 LEU A CA 1
ATOM 1255 C C . LEU A 1 79 ? 16.887 -33.365 -23.021 1.00 23.32 76 LEU A C 1
ATOM 1256 O O . LEU A 1 79 ? 16.865 -32.964 -24.184 1.00 23.68 76 LEU A O 1
ATOM 1272 N N . LYS A 1 80 ? 16.271 -32.749 -22.020 1.00 23.45 77 LYS A N 1
ATOM 1273 C CA . LYS A 1 80 ? 15.701 -31.420 -22.148 1.00 24.03 77 LYS A CA 1
ATOM 1274 C C . LYS A 1 80 ? 16.782 -30.430 -21.752 1.00 24.01 77 LYS A C 1
ATOM 1275 O O . LYS A 1 80 ? 17.394 -30.582 -20.700 1.00 23.66 77 LYS A O 1
ATOM 1294 N N . LEU A 1 81 ? 17.029 -29.430 -22.594 1.00 24.47 78 LEU A N 1
ATOM 1295 C CA . LEU A 1 81 ? 18.074 -28.443 -22.329 1.00 24.59 78 LEU A CA 1
ATOM 1296 C C . LEU A 1 81 ? 17.482 -27.141 -21.799 1.00 25.23 78 LEU A C 1
ATOM 1297 O O . LEU A 1 81 ? 16.610 -26.542 -22.430 1.00 25.83 78 LEU A O 1
ATOM 1313 N N . LEU A 1 82 ? 17.969 -26.717 -20.634 1.00 27.18 79 LEU A N 1
ATOM 1314 C CA . LEU A 1 82 ? 17.511 -25.488 -19.989 1.00 27.84 79 LEU A CA 1
ATOM 1315 C C . LEU A 1 82 ? 18.628 -24.454 -19.913 1.00 28.19 79 LEU A C 1
ATOM 1316 O O . LEU A 1 82 ? 19.757 -24.772 -19.535 1.00 27.80 79 LEU A O 1
ATOM 1332 N N . SER A 1 83 ? 18.309 -23.214 -20.265 1.00 35.32 80 SER A N 1
ATOM 1333 C CA . SER A 1 83 ? 19.280 -22.131 -20.179 1.00 35.84 80 SER A CA 1
ATOM 1334 C C . SER A 1 83 ? 19.507 -21.741 -18.723 1.00 35.96 80 SER A C 1
ATOM 1335 O O . SER A 1 83 ? 18.581 -21.777 -17.912 1.00 36.04 80 SER A O 1
ATOM 1343 N N . GLU A 1 84 ? 20.740 -21.362 -18.398 1.00 71.36 81 GLU A N 1
ATOM 1344 C CA . GLU A 1 84 ? 21.086 -20.938 -17.045 1.00 73.05 81 GLU A CA 1
ATOM 1345 C C . GLU A 1 84 ? 20.221 -19.763 -16.584 1.00 72.35 81 GLU A C 1
ATOM 1346 O O . GLU A 1 84 ? 20.145 -19.462 -15.391 1.00 72.04 81 GLU A O 1
ATOM 1358 N N . LYS A 1 85 ? 19.575 -19.101 -17.539 1.00 59.49 82 LYS A N 1
ATOM 1359 C CA . LYS A 1 85 ? 18.629 -18.036 -17.235 1.00 53.73 82 LYS A CA 1
ATOM 1360 C C . LYS A 1 85 ? 17.381 -18.610 -16.576 1.00 51.71 82 LYS A C 1
ATOM 1361 O O . LYS A 1 85 ? 17.064 -18.296 -15.428 1.00 71.24 82 LYS A O 1
ATOM 1380 N N . SER A 1 86 ? 16.684 -19.463 -17.322 1.00 49.97 83 SER A N 1
ATOM 1381 C CA . SER A 1 86 ? 15.349 -19.911 -16.950 1.00 55.49 83 SER A CA 1
ATOM 1382 C C . SER A 1 86 ? 15.345 -21.251 -16.219 1.00 51.89 83 SER A C 1
ATOM 1383 O O . SER A 1 86 ? 14.316 -21.920 -16.161 1.00 50.59 83 SER A O 1
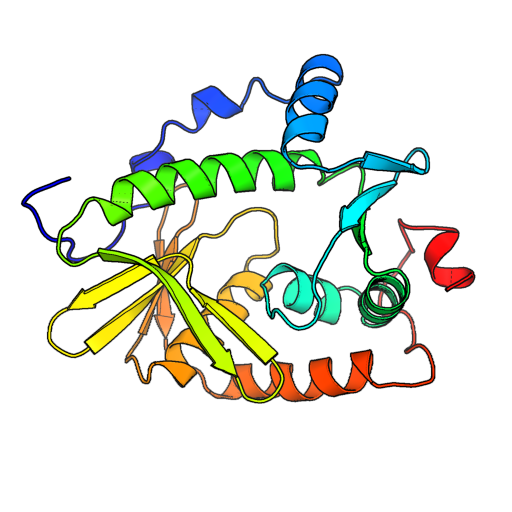ATOM 1391 N N . VAL A 1 87 ? 16.482 -21.649 -15.660 1.00 40.55 84 VAL A N 1
ATOM 1392 C CA . VAL A 1 87 ? 16.518 -22.870 -14.863 1.00 39.59 84 VAL A CA 1
ATOM 1393 C C . VAL A 1 87 ? 15.769 -22.637 -13.553 1.00 39.36 84 VAL A C 1
ATOM 1394 O O . VAL A 1 87 ? 15.138 -23.547 -13.015 1.00 38.58 84 VAL A O 1
ATOM 1407 N N . VAL A 1 88 ? 15.841 -21.409 -13.048 1.00 42.99 85 VAL A N 1
ATOM 1408 C CA . VAL A 1 88 ? 15.148 -21.046 -11.816 1.00 43.01 85 VAL A CA 1
ATOM 1409 C C . VAL A 1 88 ? 13.648 -20.877 -12.051 1.00 42.55 85 VAL A C 1
ATOM 1410 O O . VAL A 1 88 ? 12.846 -21.132 -11.156 1.00 42.09 85 VAL A O 1
ATOM 1423 N N . SER A 1 89 ? 13.277 -20.450 -13.254 1.00 37.80 86 SER A N 1
ATOM 1424 C CA . SER A 1 89 ? 11.870 -20.286 -13.613 1.00 37.59 86 SER A CA 1
ATOM 1425 C C . SER A 1 89 ? 11.177 -21.639 -13.756 1.00 36.42 86 SER A C 1
ATOM 1426 O O . SER A 1 89 ? 9.976 -21.758 -13.515 1.00 36.06 86 SER A O 1
ATOM 1434 N N . ILE A 1 90 ? 11.941 -22.650 -14.161 1.00 27.28 87 ILE A N 1
ATOM 1435 C CA . ILE A 1 90 ? 11.419 -24.006 -14.293 1.00 26.47 87 ILE A CA 1
ATOM 1436 C C . ILE A 1 90 ? 11.233 -24.632 -12.917 1.00 25.97 87 ILE A C 1
ATOM 1437 O O . ILE A 1 90 ? 10.163 -25.148 -12.604 1.00 25.55 87 ILE A O 1
ATOM 1453 N N . ILE A 1 91 ? 12.286 -24.588 -12.105 1.00 27.65 88 ILE A N 1
AT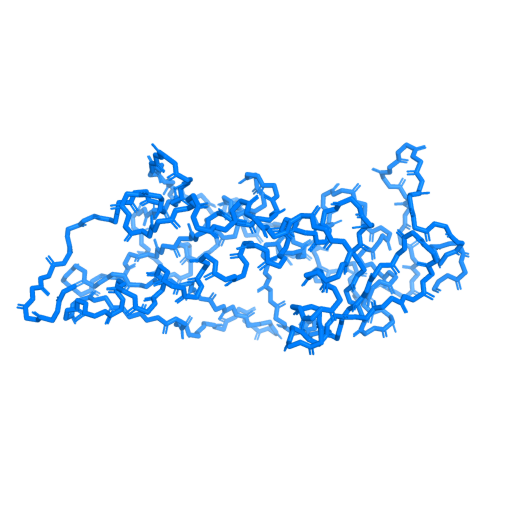OM 1454 C CA . ILE A 1 91 ? 12.249 -25.150 -10.757 1.00 27.51 88 ILE A CA 1
ATOM 1455 C C . ILE A 1 91 ? 11.150 -24.495 -9.920 1.00 27.53 88 ILE A C 1
ATOM 1456 O O . ILE A 1 91 ? 10.384 -25.183 -9.246 1.00 27.19 88 ILE A O 1
ATOM 1472 N N . ARG A 1 92 ? 11.082 -23.166 -9.965 1.00 40.47 89 ARG A N 1
ATOM 1473 C CA . ARG A 1 92 ? 10.047 -22.421 -9.256 1.00 40.66 89 ARG A CA 1
ATOM 1474 C C . ARG A 1 92 ? 8.660 -22.794 -9.766 1.00 40.07 89 ARG A C 1
ATOM 1475 O O . ARG A 1 92 ? 7.737 -23.005 -8.983 1.00 39.84 89 ARG A O 1
ATOM 1496 N N . GLY A 1 93 ? 8.520 -22.867 -11.084 1.00 24.76 90 GLY A N 1
ATOM 1497 C CA . GLY A 1 93 ? 7.254 -23.216 -11.699 1.00 24.47 90 GLY A CA 1
ATOM 1498 C C . GLY A 1 93 ? 6.795 -24.617 -11.342 1.00 23.81 90 GLY A C 1
ATOM 1499 O O . GLY A 1 93 ? 5.596 -24.874 -11.239 1.00 23.66 90 GLY A O 1
ATOM 1503 N N . ARG A 1 94 ? 7.747 -25.525 -11.153 1.00 23.62 91 ARG A N 1
ATOM 1504 C CA . ARG A 1 94 ? 7.425 -26.911 -10.829 1.00 23.32 91 ARG A CA 1
ATOM 1505 C C . ARG A 1 94 ? 6.888 -27.036 -9.412 1.00 23.31 91 ARG A C 1
ATOM 1506 O O . ARG A 1 94 ? 5.954 -27.796 -9.161 1.00 23.22 91 ARG A O 1
ATOM 1527 N N . ILE A 1 95 ? 7.489 -26.293 -8.488 1.00 23.60 92 ILE A N 1
ATOM 1528 C CA . ILE A 1 95 ? 7.049 -26.301 -7.099 1.00 23.81 92 ILE A CA 1
ATOM 1529 C C . ILE A 1 95 ? 5.675 -25.648 -6.987 1.00 23.72 92 ILE A C 1
ATOM 1530 O O . ILE A 1 95 ? 4.813 -26.125 -6.254 1.00 23.71 92 ILE A O 1
ATOM 1546 N N . LEU A 1 96 ? 5.484 -24.552 -7.715 1.00 24.35 93 LEU A N 1
ATOM 1547 C CA . LEU A 1 96 ? 4.194 -23.870 -7.765 1.00 24.43 93 LEU A CA 1
ATOM 1548 C C . LEU A 1 96 ? 3.114 -24.778 -8.339 1.00 24.07 93 LEU A C 1
ATOM 1549 O O . LEU A 1 96 ? 2.003 -24.844 -7.818 1.00 24.08 93 LEU A O 1
ATOM 1565 N N . HIS A 1 97 ? 3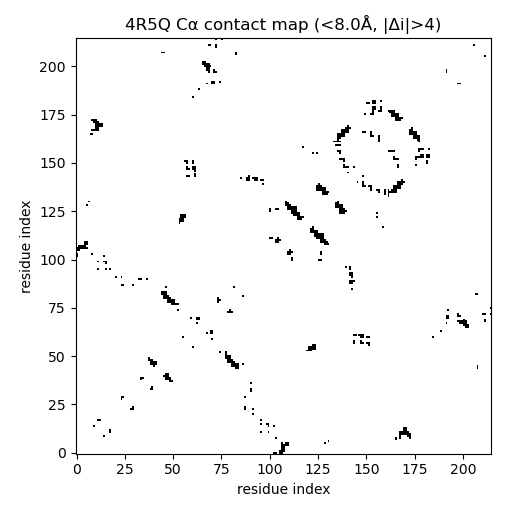.455 -25.469 -9.422 1.00 23.36 94 HIS A N 1
ATOM 1566 C CA . HIS A 1 97 ? 2.559 -26.426 -10.058 1.00 23.28 94 HIS A CA 1
ATOM 1567 C C . HIS A 1 97 ? 2.130 -27.486 -9.053 1.00 23.21 94 HIS A C 1
ATOM 1568 O O . HIS A 1 97 ? 0.948 -27.795 -8.933 1.00 23.33 94 HIS A O 1
ATOM 1582 N N . GLU A 1 98 ? 3.098 -28.032 -8.327 1.00 39.77 95 GLU A N 1
ATOM 1583 C CA . GLU A 1 98 ? 2.842 -29.144 -7.424 1.00 40.02 95 GLU A CA 1
ATOM 1584 C C . GLU A 1 98 ? 1.906 -28.729 -6.289 1.00 40.16 95 GLU A C 1
ATOM 1585 O O . GLU A 1 98 ? 0.993 -29.473 -5.930 1.00 44.60 95 GLU A O 1
ATOM 1597 N N . ARG A 1 99 ? 2.122 -27.539 -5.736 1.00 24.17 96 ARG A N 1
ATOM 1598 C CA . ARG A 1 99 ? 1.309 -27.052 -4.627 1.00 24.44 96 ARG A CA 1
ATOM 1599 C C . ARG A 1 99 ? -0.105 -26.719 -5.078 1.00 24.33 96 ARG A C 1
ATOM 1600 O O . ARG A 1 99 ? -1.075 -27.082 -4.418 1.00 24.54 96 ARG A O 1
ATOM 1621 N N . TYR A 1 100 ? -0.212 -26.020 -6.204 1.00 26.61 97 TYR A N 1
ATOM 1622 C CA . TYR A 1 100 ? -1.506 -25.632 -6.755 1.00 26.73 97 TYR A CA 1
ATOM 1623 C C . TYR A 1 100 ? -2.302 -26.864 -7.175 1.00 26.79 97 TYR A C 1
ATOM 1624 O O . TYR A 1 100 ? -3.520 -26.913 -7.008 1.00 27.04 97 TYR A O 1
ATOM 1642 N N . GLU A 1 101 ? -1.605 -27.856 -7.719 1.00 37.31 98 GLU A N 1
ATOM 1643 C CA . GLU A 1 101 ? -2.228 -29.109 -8.130 1.00 37.65 98 GLU A CA 1
ATOM 1644 C C . GLU A 1 101 ? -2.828 -29.834 -6.935 1.00 37.98 98 GLU A C 1
ATOM 1645 O O . GLU A 1 101 ? -4.008 -30.183 -6.930 1.00 38.39 98 GLU A O 1
ATOM 1657 N N . ARG A 1 102 ? -1.998 -30.065 -5.925 1.00 40.41 99 ARG A N 1
ATOM 1658 C CA . ARG A 1 102 ? -2.396 -30.834 -4.754 1.00 40.98 99 ARG A CA 1
ATOM 1659 C C . ARG A 1 102 ? -3.527 -30.150 -3.987 1.00 41.08 99 ARG A C 1
ATOM 1660 O O . ARG A 1 102 ? -4.330 -30.816 -3.336 1.00 41.68 99 ARG A O 1
ATOM 1681 N N . LEU A 1 103 ? -3.594 -28.824 -4.078 1.00 25.59 100 LEU A N 1
ATOM 1682 C CA . LEU A 1 103 ? -4.624 -28.057 -3.377 1.00 25.76 100 LEU A CA 1
ATOM 1683 C C . LEU A 1 103 ? -5.956 -28.050 -4.122 1.00 25.91 100 LEU A C 1
ATOM 1684 O O . LEU A 1 103 ? -7.015 -28.100 -3.498 1.00 26.30 100 LEU A O 1
ATOM 1700 N N . LEU A 1 104 ? -5.911 -27.977 -5.450 1.00 25.62 101 LEU A N 1
ATOM 1701 C CA . LEU A 1 104 ? -7.138 -27.985 -6.244 1.00 26.02 101 LEU A CA 1
ATOM 1702 C C . LEU A 1 104 ? -7.684 -29.394 -6.430 1.00 26.58 101 LEU A C 1
ATOM 1703 O O . LEU A 1 104 ? -8.886 -29.580 -6.581 1.00 27.17 101 LEU A O 1
ATOM 1719 N N . SER A 1 105 ? -6.805 -30.388 -6.415 1.00 35.21 102 SER A N 1
ATOM 1720 C CA . SER A 1 105 ? -7.238 -31.777 -6.526 1.00 35.68 102 SER A CA 1
ATOM 1721 C C . SER A 1 105 ? -8.014 -32.211 -5.279 1.00 36.63 102 SER A C 1
ATOM 1722 O O . SER A 1 105 ? -8.579 -33.304 -5.238 1.00 37.41 102 SER A O 1
ATOM 1730 N N . GLN A 1 106 ? -8.042 -31.348 -4.268 1.00 41.88 103 GLN A N 1
ATOM 1731 C CA . GLN A 1 106 ? -8.763 -31.630 -3.033 1.00 42.98 103 GLN A CA 1
ATOM 1732 C C . GLN A 1 106 ? -10.273 -31.504 -3.212 1.00 43.93 103 GLN A C 1
ATOM 1733 O O . GLN A 1 106 ? -11.046 -32.137 -2.490 1.00 45.05 103 GLN A O 1
ATOM 1747 N N . TYR A 1 107 ? -10.692 -30.675 -4.165 1.00 44.46 104 TYR A N 1
ATOM 1748 C CA . TYR A 1 107 ? -12.104 -30.570 -4.510 1.00 41.63 104 TYR A CA 1
ATOM 1749 C C . TYR A 1 107 ? -12.612 -31.921 -4.999 1.00 42.18 104 TYR A C 1
ATOM 1750 O O . TYR A 1 107 ? -11.853 -32.718 -5.555 1.00 41.53 104 TYR A O 1
ATOM 1768 N N . GLU A 1 108 ? -13.898 -32.175 -4.791 1.00 51.88 105 GLU A N 1
ATOM 1769 C CA . GLU A 1 108 ? -14.495 -33.451 -5.165 1.00 52.93 105 GLU A CA 1
ATOM 1770 C C . GLU A 1 108 ? -14.619 -33.581 -6.684 1.00 52.94 105 GLU A C 1
ATOM 1771 O O . GLU A 1 108 ? -14.509 -34.682 -7.228 1.00 53.39 105 GLU A O 1
ATOM 1783 N N . ASN A 1 109 ? -14.836 -32.454 -7.360 1.00 42.75 106 ASN A N 1
ATOM 1784 C CA . ASN A 1 109 ? -15.045 -32.438 -8.807 1.00 43.09 106 ASN A CA 1
ATOM 1785 C C . ASN A 1 109 ? -13.789 -32.054 -9.591 1.00 41.47 106 ASN A C 1
ATOM 1786 O O . ASN A 1 109 ? -13.868 -31.732 -10.778 1.00 41.70 106 ASN A O 1
ATOM 1797 N N . VAL A 1 110 ? -12.638 -32.097 -8.927 1.00 40.06 107 VAL A N 1
ATOM 1798 C CA . VAL A 1 110 ? -11.362 -31.766 -9.554 1.00 38.67 107 VAL A CA 1
ATOM 1799 C C . VAL A 1 110 ? -10.408 -32.952 -9.448 1.00 38.22 107 VAL A C 1
ATOM 1800 O O . VAL A 1 110 ? -10.397 -33.660 -8.439 1.00 38.51 107 VAL A O 1
ATOM 1813 N N . VAL A 1 111 ? -9.615 -33.160 -10.496 1.00 39.39 108 VAL A N 1
ATOM 1814 C CA . VAL A 1 111 ? -8.693 -34.290 -10.572 1.00 39.33 108 VAL A CA 1
ATOM 1815 C C . VAL A 1 111 ? -7.376 -33.868 -11.226 1.00 38.25 108 VAL A C 1
ATOM 1816 O O . VAL A 1 111 ? -7.365 -33.029 -12.129 1.00 37.97 108 VAL A O 1
ATOM 1829 N N . ALA A 1 112 ? -6.275 -34.468 -10.775 1.00 36.28 109 ALA A N 1
ATOM 1830 C CA . ALA A 1 112 ? -4.938 -34.079 -11.221 1.00 35.43 109 ALA A CA 1
ATOM 1831 C C . ALA A 1 112 ? -4.294 -35.135 -12.112 1.00 36.15 109 ALA A C 1
ATOM 1832 O O . ALA A 1 112 ? -4.538 -36.331 -11.953 1.00 37.29 109 ALA A O 1
ATOM 1839 N N . GLU A 1 113 ? -3.463 -34.672 -13.043 1.00 49.31 110 GLU A N 1
ATOM 1840 C CA . GLU A 1 113 ? -2.702 -35.547 -13.933 1.00 50.15 110 GLU A CA 1
ATOM 1841 C C . GLU A 1 113 ? -3.598 -36.541 -14.666 1.00 51.75 110 GLU A C 1
ATOM 1842 O O . GLU A 1 113 ? -3.476 -37.753 -14.491 1.00 52.99 110 GLU A O 1
ATOM 1854 N N . TYR A 1 114 ? -4.499 -36.010 -15.486 1.00 50.03 111 TYR A N 1
ATOM 1855 C CA . TYR A 1 114 ? -5.394 -36.828 -16.292 1.00 51.87 111 TYR A CA 1
ATOM 1856 C C . TYR A 1 114 ? -4.687 -37.254 -17.574 1.00 52.93 111 TYR A C 1
ATOM 1857 O O . TYR A 1 114 ? -4.435 -36.431 -18.456 1.00 52.58 111 TYR A O 1
ATOM 1875 N N . LYS A 1 115 ? -4.359 -38.539 -17.669 1.00 43.89 112 LYS A N 1
ATOM 1876 C CA . LYS A 1 115 ? -3.637 -39.061 -18.823 1.00 45.30 112 LYS A CA 1
ATOM 1877 C C . LYS A 1 115 ? -4.554 -39.171 -20.035 1.00 47.11 112 LYS A C 1
ATOM 1878 O O . LYS A 1 115 ? -5.642 -39.745 -19.955 1.00 48.54 112 LYS A O 1
ATOM 1882 N N . VAL A 1 116 ? -4.105 -38.606 -21.152 1.00 61.53 113 VAL A N 1
ATOM 1883 C CA . VAL A 1 116 ? -4.816 -38.708 -22.422 1.00 62.50 113 VAL A CA 1
ATOM 1884 C C . VAL A 1 116 ? -3.856 -39.187 -23.506 1.00 67.54 113 VAL A C 1
ATOM 1885 O O . VAL A 1 116 ? -2.652 -38.940 -23.433 1.00 71.36 113 VAL A O 1
ATOM 1898 N N . GLU A 1 117 ? -4.401 -39.871 -24.506 1.00 65.91 114 GLU A N 1
ATOM 1899 C CA . GLU A 1 117 ? -3.598 -40.493 -25.553 1.00 64.44 114 GLU A CA 1
ATOM 1900 C C . GLU A 1 117 ? -3.866 -39.832 -26.899 1.00 65.61 114 GLU A C 1
ATOM 1901 O O . GLU A 1 117 ? -5.001 -39.802 -27.377 1.00 70.60 114 GLU A O 1
ATOM 1913 N N . ILE A 1 118 ? -2.806 -39.294 -27.496 1.00 64.17 115 ILE A N 1
ATOM 1914 C CA . ILE A 1 118 ? -2.901 -38.570 -28.759 1.00 65.25 115 ILE A CA 1
ATOM 1915 C C . ILE A 1 118 ? -2.303 -39.404 -29.892 1.00 68.39 115 ILE A C 1
ATOM 1916 O O . ILE A 1 118 ? -1.469 -38.927 -30.665 1.00 68.65 115 ILE A O 1
ATOM 1932 N N . GLY A 1 119 ? -2.737 -40.657 -29.987 1.00 66.94 116 GLY A N 1
ATOM 1933 C CA . GLY A 1 119 ? -2.204 -41.572 -30.978 1.00 70.39 116 GLY A CA 1
ATOM 1934 C C . GLY A 1 119 ? -0.874 -42.145 -30.530 1.00 70.05 116 GLY A C 1
ATOM 1935 O O . GLY A 1 119 ? -0.811 -42.900 -29.559 1.00 69.75 116 GLY A O 1
ATOM 1939 N N . ASP A 1 120 ? 0.194 -41.779 -31.233 1.00 81.65 117 ASP A N 1
ATOM 1940 C CA . ASP A 1 120 ? 1.533 -42.263 -30.907 1.00 88.65 117 ASP A CA 1
ATOM 1941 C C . ASP A 1 120 ? 2.125 -41.514 -29.712 1.00 81.10 117 ASP A C 1
ATOM 1942 O O . ASP A 1 120 ? 3.113 -41.954 -29.119 1.00 77.54 117 ASP A O 1
ATOM 1951 N N . LEU A 1 121 ? 1.509 -40.387 -29.364 1.00 76.17 118 LEU A N 1
ATOM 1952 C CA . LEU A 1 121 ? 1.960 -39.558 -28.250 1.00 67.28 118 LEU A CA 1
ATOM 1953 C C . LEU A 1 121 ? 0.965 -39.614 -27.094 1.00 64.44 118 LEU A C 1
ATOM 1954 O O . LEU A 1 121 ? -0.169 -40.064 -27.264 1.00 66.66 118 LEU A O 1
ATOM 1970 N N . VAL A 1 122 ? 1.404 -39.160 -25.923 1.00 60.11 119 VAL A N 1
ATOM 1971 C CA . VAL A 1 122 ? 0.542 -39.072 -24.748 1.00 58.42 119 VAL A CA 1
ATOM 1972 C C . VAL A 1 122 ? 0.558 -37.651 -24.191 1.00 55.55 119 VAL A C 1
ATOM 1973 O O . VAL A 1 122 ? 1.528 -36.913 -24.370 1.00 55.35 119 VAL A O 1
ATOM 1986 N N . GLY A 1 123 ? -0.531 -37.276 -23.528 1.00 53.85 120 GLY A N 1
ATOM 1987 C CA . GLY A 1 123 ? -0.640 -35.983 -22.879 1.00 48.39 120 GLY A CA 1
ATOM 1988 C C . GLY A 1 123 ? -1.076 -36.157 -21.439 1.00 47.11 120 GLY A C 1
ATOM 1989 O O . GLY A 1 123 ? -1.679 -37.170 -21.083 1.00 48.14 120 GLY A O 1
ATOM 1993 N N . VAL A 1 124 ? -0.761 -35.168 -20.608 1.00 44.76 121 VAL A N 1
ATOM 1994 C CA . VAL A 1 124 ? -1.134 -35.194 -19.198 1.00 43.62 121 VAL A CA 1
ATOM 1995 C C . VAL A 1 124 ? -1.681 -33.831 -18.786 1.00 42.21 121 VAL A C 1
ATOM 1996 O O . VAL A 1 124 ? -0.930 -32.867 -18.628 1.00 41.19 121 VAL A O 1
ATOM 2009 N N . VAL A 1 125 ? -2.998 -33.759 -18.623 1.00 37.94 122 VAL A N 1
ATOM 2010 C CA . VAL A 1 125 ? -3.660 -32.518 -18.244 1.00 37.06 122 VAL A CA 1
ATOM 2011 C C . VAL A 1 125 ? -3.353 -32.188 -16.789 1.00 35.76 122 VAL A C 1
ATOM 2012 O O . VAL A 1 125 ? -3.527 -33.032 -15.909 1.00 35.82 122 VAL A O 1
ATOM 2025 N N . ASP A 1 126 ? -2.900 -30.962 -16.541 1.00 34.86 123 ASP A N 1
ATOM 2026 C CA . ASP A 1 126 ? -2.518 -30.541 -15.195 1.00 33.94 123 ASP A CA 1
ATOM 2027 C C . ASP A 1 126 ? -3.648 -30.773 -14.206 1.00 34.04 123 ASP A C 1
ATOM 2028 O O . ASP A 1 126 ? -3.456 -31.402 -13.167 1.00 33.87 123 ASP A O 1
ATOM 2037 N N . LEU A 1 127 ? -4.827 -30.261 -14.543 1.00 34.54 124 LEU A N 1
ATOM 2038 C CA . LEU A 1 127 ? -6.020 -30.450 -13.728 1.00 34.95 124 LEU A CA 1
ATOM 2039 C C . LEU A 1 127 ? -7.246 -30.596 -14.620 1.00 36.16 124 LEU A C 1
ATOM 2040 O O . LEU A 1 127 ? -7.318 -29.992 -15.694 1.00 36.59 124 LEU A O 1
ATOM 2056 N N . VAL A 1 128 ? -8.204 -31.398 -14.166 1.00 43.08 125 VAL A N 1
ATOM 2057 C CA . VAL A 1 128 ? -9.464 -31.581 -14.876 1.00 44.59 125 VAL A CA 1
ATOM 2058 C C . VAL A 1 128 ? -10.645 -31.363 -13.932 1.00 45.19 125 VAL A C 1
ATOM 2059 O O . VAL A 1 128 ? -10.808 -32.087 -12.950 1.00 45.21 125 VAL A O 1
ATOM 2072 N N . ILE A 1 129 ? -11.457 -30.355 -14.237 1.00 39.78 126 ILE A N 1
ATOM 2073 C CA . ILE A 1 129 ? -12.683 -30.094 -13.492 1.00 40.80 126 ILE A CA 1
ATOM 2074 C C . ILE A 1 129 ? -13.828 -30.854 -14.151 1.00 42.74 126 ILE A C 1
ATOM 2075 O O . ILE A 1 129 ? -13.926 -30.894 -15.377 1.00 43.62 126 ILE A O 1
ATOM 2091 N N . LYS A 1 130 ? -14.688 -31.455 -13.334 1.00 56.84 127 LYS A N 1
ATOM 2092 C CA . LYS A 1 130 ? -15.800 -32.258 -13.836 1.00 59.01 127 LYS A CA 1
ATOM 2093 C C . LYS A 1 130 ? -17.147 -31.596 -13.559 1.00 60.68 127 LYS A C 1
ATOM 2094 O O . LYS A 1 130 ? -17.853 -31.973 -12.622 1.00 63.85 127 LYS A O 1
ATOM 2113 N N . ARG A 1 131 ? -17.495 -30.606 -14.377 1.00 61.40 128 ARG A N 1
ATOM 2114 C CA . ARG A 1 131 ? -18.803 -29.965 -14.293 1.00 63.48 128 ARG A CA 1
ATOM 2115 C C . ARG A 1 131 ? -19.816 -30.774 -15.098 1.00 70.00 128 ARG A C 1
ATOM 2116 O O . ARG A 1 131 ? -19.920 -30.628 -16.317 1.00 70.69 128 ARG A O 1
ATOM 2137 N N . GLY A 1 132 ? -20.561 -31.630 -14.406 1.00 80.24 129 GLY A N 1
ATOM 2138 C CA . GLY A 1 132 ? -21.474 -32.548 -15.061 1.00 74.76 129 GLY A CA 1
ATOM 2139 C C . GLY A 1 132 ? -20.703 -33.670 -15.730 1.00 74.39 129 GLY A C 1
ATOM 2140 O O . GLY A 1 132 ? -19.635 -34.063 -15.261 1.00 82.50 129 GLY A O 1
ATOM 2144 N N . GLY A 1 133 ? -21.238 -34.182 -16.833 1.00 65.81 130 GLY A N 1
ATOM 2145 C CA . GLY A 1 133 ? -20.574 -35.234 -17.580 1.00 66.07 130 GLY A CA 1
ATOM 2146 C C . GLY A 1 133 ? -19.462 -34.710 -18.472 1.00 64.45 130 GLY A C 1
ATOM 2147 O O . GLY A 1 133 ? -18.845 -35.474 -19.217 1.00 69.99 130 GLY A O 1
ATOM 2151 N N . GLU A 1 134 ? -19.207 -33.406 -18.394 1.00 75.31 131 GLU A N 1
ATOM 2152 C CA . GLU A 1 134 ? -18.189 -32.762 -19.220 1.00 73.52 131 GLU A CA 1
ATOM 2153 C C . GLU A 1 134 ? -16.900 -32.531 -18.441 1.00 69.93 131 GLU A C 1
ATOM 2154 O O . GLU A 1 134 ? -16.930 -32.181 -17.260 1.00 68.65 131 GLU A O 1
ATOM 2166 N N . TYR A 1 135 ? -15.772 -32.729 -19.118 1.00 71.91 132 TYR A N 1
ATOM 2167 C CA . TYR A 1 135 ? -14.458 -32.497 -18.530 1.00 65.23 132 TYR A CA 1
ATOM 2168 C C . TYR A 1 135 ? -13.875 -31.179 -19.022 1.00 64.23 132 TYR A C 1
ATOM 2169 O O . TYR A 1 135 ? -13.555 -31.038 -20.202 1.00 64.95 132 TYR A O 1
ATOM 2187 N N . ILE A 1 136 ? -13.739 -30.217 -18.116 1.00 47.61 133 ILE A N 1
ATOM 2188 C CA . ILE A 1 136 ? -13.094 -28.949 -18.439 1.00 46.76 133 ILE A CA 1
ATOM 2189 C C . ILE A 1 136 ? -11.601 -29.031 -18.113 1.00 44.59 133 ILE A C 1
ATOM 2190 O O . ILE A 1 136 ? -11.233 -29.219 -16.953 1.00 43.29 133 ILE A O 1
ATOM 2206 N N . PRO A 1 137 ? -10.735 -28.890 -19.132 1.00 42.11 134 PRO A N 1
ATOM 2207 C CA . PRO A 1 137 ? -9.298 -28.956 -18.859 1.00 40.33 134 PRO A CA 1
ATOM 2208 C C . PRO A 1 137 ? -8.757 -27.672 -18.245 1.00 39.23 134 PRO A C 1
ATOM 2209 O O . PRO A 1 137 ? -9.280 -26.589 -18.516 1.00 40.05 134 PRO A O 1
ATOM 2220 N N . VAL A 1 138 ? -7.715 -27.803 -17.429 1.00 37.72 135 VAL A N 1
ATOM 2221 C CA . VAL A 1 138 ? -7.040 -26.655 -16.841 1.00 36.92 135 VAL A CA 1
ATOM 2222 C C . VAL A 1 138 ? -5.546 -26.770 -17.112 1.00 36.00 135 VAL A C 1
ATOM 2223 O O . VAL A 1 138 ? -4.960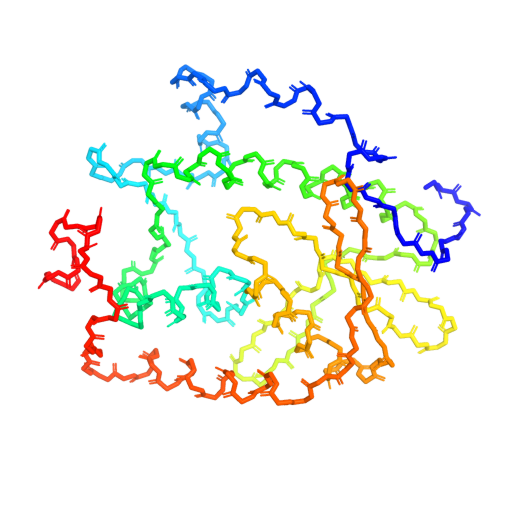 -27.842 -16.958 1.00 35.47 135 VAL A O 1
ATOM 2236 N N . GLU A 1 139 ? -4.945 -25.660 -17.526 1.00 38.26 136 GLU A N 1
ATOM 2237 C CA . GLU A 1 139 ? -3.517 -25.605 -17.810 1.00 37.67 136 GLU A CA 1
ATOM 2238 C C . GLU A 1 139 ? -2.861 -24.577 -16.900 1.00 37.27 136 GLU A C 1
ATOM 2239 O O . GLU A 1 139 ? -3.238 -23.406 -16.895 1.00 38.00 136 GLU A O 1
ATOM 2251 N N . ILE A 1 140 ? -1.883 -25.026 -16.122 1.00 34.26 137 ILE A N 1
ATOM 2252 C CA . ILE A 1 140 ? -1.164 -24.148 -15.211 1.00 34.16 137 ILE A CA 1
ATOM 2253 C C . ILE A 1 140 ? 0.038 -23.535 -15.924 1.00 34.48 137 ILE A C 1
ATOM 2254 O O . ILE A 1 140 ? 0.925 -24.249 -16.398 1.00 34.20 137 ILE A O 1
ATOM 2270 N N . LYS A 1 141 ? 0.059 -22.209 -15.992 1.00 35.33 138 LYS A N 1
ATOM 2271 C CA . LYS A 1 141 ? 1.084 -21.484 -16.734 1.00 36.00 138 LYS A CA 1
ATOM 2272 C C . LYS A 1 141 ? 2.330 -21.278 -15.874 1.00 35.96 138 LYS A C 1
ATOM 2273 O O . LYS A 1 141 ? 2.347 -20.428 -14.984 1.00 36.58 138 LYS A O 1
ATOM 2292 N N . THR A 1 142 ? 3.369 -22.062 -16.147 1.00 51.16 139 THR A N 1
ATOM 2293 C CA . THR A 1 142 ? 4.591 -22.035 -15.348 1.00 51.33 139 THR A CA 1
ATOM 2294 C C . THR A 1 142 ? 5.839 -22.347 -16.168 1.00 51.67 139 THR A C 1
ATOM 2295 O O . THR A 1 142 ? 5.948 -23.419 -16.764 1.00 63.06 139 THR A O 1
ATOM 2306 N N . GLY A 1 143 ? 6.775 -21.403 -16.192 1.00 71.55 140 GLY A N 1
ATOM 2307 C CA . GLY A 1 143 ? 8.095 -21.638 -16.754 1.00 74.32 140 GLY A CA 1
ATOM 2308 C C . GLY A 1 143 ? 8.241 -21.313 -18.229 1.00 66.40 140 GLY A C 1
ATOM 2309 O O . GLY A 1 143 ? 9.233 -20.706 -18.636 1.00 73.88 140 GLY A O 1
ATOM 2313 N N . PHE A 1 144 ? 7.258 -21.717 -19.030 1.00 46.58 141 PHE A N 1
ATOM 2314 C CA . PHE A 1 144 ? 7.336 -21.566 -20.482 1.00 47.38 141 PHE A CA 1
ATOM 2315 C C . PHE A 1 144 ? 6.468 -20.418 -20.986 1.00 48.17 141 PHE A C 1
ATOM 2316 O O . PHE A 1 144 ? 5.820 -19.725 -20.203 1.00 48.14 141 PHE A O 1
ATOM 2333 N N . SER A 1 145 ? 6.463 -20.223 -22.301 1.00 40.47 142 SER A N 1
ATOM 2334 C CA . SER A 1 145 ? 5.792 -19.078 -22.904 1.00 41.72 142 SER A CA 1
ATOM 2335 C C . SER A 1 145 ? 4.275 -19.188 -22.795 1.00 41.26 142 SER A C 1
ATOM 2336 O O . SER A 1 145 ? 3.721 -20.284 -22.719 1.00 40.19 142 SER A O 1
ATOM 2344 N N . LYS A 1 146 ? 3.620 -18.031 -22.780 1.00 54.85 143 LYS A N 1
ATOM 2345 C CA . LYS A 1 146 ? 2.166 -17.947 -22.749 1.00 54.95 143 LYS A CA 1
ATOM 2346 C C . LYS A 1 146 ? 1.537 -18.736 -23.893 1.00 55.14 143 LYS A C 1
ATOM 2347 O O . LYS A 1 146 ? 0.563 -19.461 -23.696 1.00 54.47 143 LYS A O 1
ATOM 2366 N N . GLU A 1 147 ? 2.109 -18.598 -25.084 1.00 55.03 144 GLU A N 1
ATOM 2367 C CA . GLU A 1 147 ? 1.549 -19.215 -26.283 1.00 54.94 144 GLU A CA 1
ATOM 2368 C C . GLU A 1 147 ? 1.702 -20.733 -26.246 1.00 53.67 144 GLU A C 1
ATOM 2369 O O . GLU A 1 147 ? 0.858 -21.462 -26.766 1.00 53.99 144 GLU A O 1
ATOM 2381 N N . ALA A 1 148 ? 2.782 -21.201 -25.628 1.00 42.20 145 ALA A N 1
ATOM 2382 C CA . ALA A 1 148 ? 3.055 -22.631 -25.541 1.00 41.30 145 ALA A CA 1
ATOM 2383 C C . ALA A 1 148 ? 2.007 -23.335 -24.687 1.00 40.17 145 ALA A C 1
ATOM 2384 O O . ALA A 1 148 ? 1.438 -24.347 -25.095 1.00 40.35 145 ALA A O 1
ATOM 2391 N N . HIS A 1 149 ? 1.757 -22.795 -23.499 1.00 39.27 146 HIS A N 1
ATOM 2392 C CA . HIS A 1 149 ? 0.753 -23.357 -22.606 1.00 38.36 146 HIS A CA 1
ATOM 2393 C C . HIS A 1 149 ? -0.633 -23.242 -23.223 1.00 39.33 146 HIS A C 1
ATOM 2394 O O . HIS A 1 149 ? -1.437 -24.170 -23.149 1.00 39.19 146 HIS A O 1
ATOM 2408 N N . LYS A 1 150 ? -0.898 -22.094 -23.836 1.00 40.62 147 LYS A N 1
ATOM 2409 C CA . LYS A 1 150 ? -2.193 -21.823 -24.447 1.00 41.98 147 LYS A CA 1
ATOM 2410 C C . LYS A 1 150 ? -2.488 -22.822 -25.563 1.00 42.86 147 LYS A C 1
ATOM 2411 O O . LYS A 1 150 ? -3.612 -23.307 -25.689 1.00 43.47 147 LYS A O 1
ATOM 2430 N N . THR A 1 151 ? -1.472 -23.127 -26.366 1.00 43.19 148 THR A N 1
ATOM 2431 C CA . THR A 1 151 ? -1.603 -24.125 -27.421 1.00 44.30 148 THR A CA 1
ATOM 2432 C C . THR A 1 151 ? -1.858 -25.496 -26.813 1.00 43.35 148 THR A C 1
ATOM 2433 O O . THR A 1 151 ? -2.757 -26.217 -27.243 1.00 44.40 148 THR A O 1
ATOM 2444 N N . GLN A 1 152 ? -1.053 -25.844 -25.811 1.00 46.48 149 GLN A N 1
ATOM 2445 C CA . GLN A 1 152 ? -1.176 -27.125 -25.123 1.00 45.68 149 GLN A CA 1
ATOM 2446 C C . GLN A 1 152 ? -2.590 -27.322 -24.596 1.00 45.71 149 GLN A C 1
ATOM 2447 O O . GLN A 1 152 ? -3.154 -28.411 -24.696 1.00 46.30 149 GLN A O 1
ATOM 2461 N N . LEU A 1 153 ? -3.158 -26.258 -24.038 1.00 40.53 150 LEU A N 1
ATOM 2462 C CA . LEU A 1 153 ? -4.503 -26.315 -23.483 1.00 40.73 150 LEU A CA 1
ATOM 2463 C C . LEU A 1 153 ? -5.540 -26.490 -24.587 1.00 42.78 150 LEU A C 1
ATOM 2464 O O . LEU A 1 153 ? -6.505 -27.236 -24.426 1.00 43.38 150 LEU A O 1
ATOM 2480 N N . GLN A 1 154 ? -5.335 -25.805 -25.708 1.00 46.01 151 GLN A N 1
ATOM 2481 C CA . GLN A 1 154 ? -6.245 -25.909 -26.845 1.00 48.34 151 GLN A CA 1
ATOM 2482 C C . GLN A 1 154 ? -6.261 -27.327 -27.408 1.00 49.23 151 GLN A C 1
ATOM 2483 O O . GLN A 1 154 ? -7.262 -27.762 -27.978 1.00 51.14 151 GLN A O 1
ATOM 2497 N N . ILE A 1 155 ? -5.153 -28.044 -27.244 1.00 46.24 152 ILE A N 1
ATOM 2498 C CA . ILE A 1 155 ? -5.085 -29.441 -27.657 1.00 47.25 152 ILE A CA 1
ATOM 2499 C C . ILE A 1 155 ? -5.937 -30.303 -26.726 1.00 46.90 152 ILE A C 1
ATOM 2500 O O . ILE A 1 155 ? -6.702 -31.148 -27.185 1.00 48.74 152 ILE A O 1
ATOM 2516 N N . TYR A 1 156 ? -5.805 -30.084 -25.420 1.00 50.48 153 TYR A N 1
ATOM 2517 C CA . TYR A 1 156 ? -6.561 -30.849 -24.430 1.00 50.13 153 TYR A CA 1
ATOM 2518 C C . TYR A 1 156 ? -8.059 -30.563 -24.522 1.00 51.50 153 TYR A C 1
ATOM 2519 O O . TYR A 1 156 ? -8.882 -31.445 -24.265 1.00 52.45 153 TYR A O 1
ATOM 2537 N N . ILE A 1 157 ? -8.414 -29.334 -24.881 1.00 51.24 154 ILE A N 1
ATOM 2538 C CA . ILE A 1 157 ? -9.813 -28.992 -25.106 1.00 53.00 154 ILE A CA 1
ATOM 2539 C C . ILE A 1 157 ? -10.349 -29.804 -26.280 1.00 55.66 154 ILE A C 1
ATOM 2540 O O . ILE A 1 157 ? -11.411 -30.419 -26.190 1.00 57.15 154 ILE A O 1
ATOM 2556 N N . SER A 1 158 ? -9.599 -29.802 -27.379 1.00 51.73 155 SER A N 1
ATOM 2557 C CA . SER A 1 158 ? -10.015 -30.475 -28.605 1.00 54.63 155 SER A CA 1
ATOM 2558 C C . SER A 1 158 ? -10.034 -31.997 -28.457 1.00 55.34 155 SER A C 1
ATOM 2559 O O . SER A 1 158 ? -10.710 -32.691 -29.217 1.00 58.12 155 SER A O 1
ATOM 2567 N N . MET A 1 159 ? -9.291 -32.510 -27.481 1.00 59.40 156 MET A N 1
ATOM 2568 C CA . MET A 1 159 ? -9.230 -33.947 -27.237 1.00 60.14 156 MET A CA 1
ATOM 2569 C C . MET A 1 159 ? -10.328 -34.392 -26.280 1.00 60.27 156 MET A C 1
ATOM 2570 O O . MET A 1 159 ? -10.848 -35.502 -26.392 1.00 62.26 156 MET A O 1
ATOM 2584 N N . LEU A 1 160 ? -10.670 -33.520 -25.337 1.00 55.37 157 LEU A N 1
ATOM 2585 C CA . LEU A 1 160 ? -11.721 -33.806 -24.367 1.00 55.49 157 LEU A CA 1
ATOM 2586 C C . LEU A 1 160 ? -13.098 -33.384 -24.877 1.00 58.10 157 LEU A C 1
ATOM 2587 O O . LEU A 1 160 ? -14.118 -33.681 -24.250 1.00 58.62 157 LEU A O 1
ATOM 2603 N N . LYS A 1 161 ? -13.121 -32.689 -26.011 1.00 58.35 158 LYS A N 1
ATOM 2604 C CA . LYS A 1 161 ? -14.366 -32.191 -26.586 1.00 61.00 158 LYS A CA 1
ATOM 2605 C C . LYS A 1 161 ? -15.048 -31.209 -25.636 1.00 59.59 158 LYS A C 1
ATOM 2606 O O . LYS A 1 161 ? -16.273 -31.184 -25.523 1.00 60.93 158 LYS A O 1
ATOM 2610 N N . ALA A 1 162 ? -14.241 -30.404 -24.953 1.00 57.00 159 ALA A N 1
ATOM 2611 C CA . ALA A 1 162 ? -14.758 -29.395 -24.038 1.00 55.63 159 ALA A CA 1
ATOM 2612 C C . ALA A 1 162 ? -15.125 -28.132 -24.804 1.00 57.58 159 ALA A C 1
ATOM 2613 O O . ALA A 1 162 ? -14.664 -27.919 -25.923 1.00 59.41 159 ALA A O 1
ATOM 2620 N N . ARG A 1 163 ? -15.955 -27.296 -24.193 1.00 60.45 160 ARG A N 1
ATOM 2621 C CA . ARG A 1 163 ? -16.386 -26.055 -24.825 1.00 62.72 160 ARG A CA 1
ATOM 2622 C C . ARG A 1 163 ? -15.343 -24.960 -24.600 1.00 60.95 160 ARG A C 1
ATOM 2623 O O . ARG A 1 163 ? -15.213 -24.040 -25.410 1.00 62.83 160 ARG A O 1
ATOM 2644 N N . PHE A 1 164 ? -14.593 -25.073 -23.506 1.00 54.68 161 PHE A N 1
ATOM 2645 C CA . PHE A 1 164 ? -13.474 -24.172 -23.241 1.00 53.23 161 PHE A CA 1
ATOM 2646 C C . PHE A 1 164 ? -12.539 -24.762 -22.186 1.00 50.08 161 PHE A C 1
ATOM 2647 O O . PHE A 1 164 ? -12.737 -25.887 -21.727 1.00 49.16 161 PHE A O 1
ATOM 2664 N N . GLY A 1 165 ? -11.517 -23.995 -21.817 1.00 48.68 162 GLY A N 1
ATOM 2665 C CA . GLY A 1 165 ? -10.570 -24.407 -20.797 1.00 45.90 162 GLY A CA 1
ATOM 2666 C C . GLY A 1 165 ? -10.056 -23.220 -20.006 1.00 44.61 162 GLY A C 1
ATOM 2667 O O . GLY A 1 165 ? -10.258 -22.069 -20.399 1.00 45.97 162 GLY A O 1
ATOM 2671 N N . TYR A 1 166 ? -9.388 -23.503 -18.891 1.00 42.21 163 TYR A N 1
ATOM 2672 C CA . TYR A 1 166 ? -8.858 -22.460 -18.019 1.00 40.99 163 TYR A CA 1
ATOM 2673 C C . TYR A 1 166 ? -7.334 -22.417 -18.053 1.00 40.03 163 TYR A C 1
ATOM 2674 O O . TYR A 1 166 ? -6.668 -23.436 -17.876 1.00 38.87 163 TYR A O 1
ATOM 2692 N N . LEU A 1 167 ? -6.795 -21.223 -18.280 1.00 40.69 164 LEU A N 1
ATOM 2693 C CA . LEU A 1 167 ? -5.354 -21.004 -18.286 1.00 39.98 164 LEU A CA 1
ATOM 2694 C C . LEU A 1 167 ? -4.967 -20.150 -17.082 1.00 38.76 164 LEU A C 1
ATOM 2695 O O . LEU A 1 167 ? -5.139 -18.930 -17.089 1.00 39.80 164 LEU A O 1
ATOM 2711 N N . VAL A 1 168 ? -4.447 -20.806 -16.050 1.00 36.77 165 VAL A N 1
ATOM 2712 C CA . VAL A 1 168 ? -4.179 -20.157 -14.772 1.00 35.64 165 VAL A CA 1
ATOM 2713 C C . VAL A 1 168 ? -2.829 -19.444 -14.746 1.00 35.63 165 VAL A C 1
ATOM 2714 O O . VAL A 1 168 ? -1.781 -20.085 -14.808 1.00 34.84 165 VAL A O 1
ATOM 2727 N N . TYR A 1 169 ? -2.865 -18.117 -14.642 1.00 41.48 166 TYR A N 1
ATOM 2728 C CA . TYR A 1 169 ? -1.648 -17.323 -14.483 1.00 41.69 166 TYR A CA 1
ATOM 2729 C C . TYR A 1 169 ? -1.389 -17.063 -13.005 1.00 40.46 166 TYR A C 1
ATOM 2730 O O . TYR A 1 169 ? -2.160 -17.492 -12.148 1.00 39.45 166 TYR A O 1
ATOM 2748 N N . ARG A 1 170 ? -0.304 -16.354 -12.714 1.00 40.16 167 ARG A N 1
ATOM 2749 C CA . ARG A 1 170 ? 0.066 -16.056 -11.337 1.00 39.32 167 ARG A CA 1
ATOM 2750 C C . ARG A 1 170 ? -1.003 -15.224 -10.630 1.00 41.22 167 ARG A C 1
ATOM 2751 O O . ARG A 1 170 ? -1.403 -15.548 -9.511 1.00 38.71 167 ARG A O 1
ATOM 2772 N N . ASN A 1 171 ? -1.469 -14.164 -11.285 1.00 39.06 168 ASN A N 1
ATOM 2773 C CA . ASN A 1 171 ? -2.377 -13.214 -10.647 1.00 39.81 168 ASN A CA 1
ATOM 2774 C C . ASN A 1 171 ? -3.665 -12.979 -11.434 1.00 40.96 168 ASN A C 1
ATOM 2775 O O . ASN A 1 171 ? -4.392 -12.020 -11.174 1.00 42.09 168 ASN A O 1
ATOM 2786 N N . HIS A 1 172 ? -3.955 -13.863 -12.383 1.00 42.62 169 HIS A N 1
ATOM 2787 C CA . HIS A 1 172 ? -5.233 -13.829 -13.085 1.00 43.71 169 HIS A CA 1
ATOM 2788 C C . HIS A 1 172 ? -5.471 -15.147 -13.812 1.00 43.08 169 HIS A C 1
ATOM 2789 O O . HIS A 1 172 ? -4.603 -16.017 -13.832 1.00 41.89 169 HIS A O 1
ATOM 2803 N N . VAL A 1 173 ? -6.659 -15.292 -14.389 1.00 40.52 170 VAL A N 1
ATOM 2804 C CA . VAL A 1 173 ? -7.024 -16.499 -15.120 1.00 40.35 170 VAL A CA 1
ATOM 2805 C C . VAL A 1 173 ? -7.642 -16.120 -16.456 1.00 42.78 170 VAL A C 1
ATOM 2806 O O . VAL A 1 173 ? -8.322 -15.100 -16.567 1.00 44.34 170 VAL A O 1
ATOM 2819 N N . GLU A 1 174 ? -7.405 -16.957 -17.461 1.00 50.58 171 GLU A N 1
ATOM 2820 C CA . GLU A 1 174 ? -7.861 -16.702 -18.822 1.00 53.12 171 GLU A CA 1
ATOM 2821 C C . GLU A 1 174 ? -8.682 -17.886 -19.326 1.00 53.33 171 GLU A C 1
ATOM 2822 O O . GLU A 1 174 ? -8.306 -19.041 -19.125 1.00 51.80 171 GLU A O 1
ATOM 2834 N N . VAL A 1 175 ? -9.810 -17.597 -19.968 1.00 48.08 172 VAL A N 1
ATOM 2835 C CA . VAL A 1 175 ? -10.668 -18.647 -20.509 1.00 48.75 172 VAL A CA 1
ATOM 2836 C C . VAL A 1 175 ? -10.353 -18.881 -21.982 1.00 50.96 172 VAL A C 1
ATOM 2837 O O . VAL A 1 175 ? -10.790 -18.126 -22.852 1.00 53.60 172 VAL A O 1
ATOM 2850 N N . VAL A 1 176 ? -9.596 -19.939 -22.250 1.00 50.97 173 VAL A N 1
ATOM 2851 C CA . VAL A 1 176 ? -9.188 -20.272 -23.609 1.00 52.93 173 VAL A CA 1
ATOM 2852 C C . VAL A 1 176 ? -10.298 -21.031 -24.334 1.00 54.80 173 VAL A C 1
ATOM 2853 O O . VAL A 1 176 ? -10.788 -22.053 -23.849 1.00 53.68 173 VAL A O 1
ATOM 2866 N N . HIS A 1 177 ? -10.686 -20.523 -25.500 1.00 60.11 174 HIS A N 1
ATOM 2867 C CA . HIS A 1 177 ? -11.754 -21.127 -26.287 1.00 62.45 174 HIS A CA 1
ATOM 2868 C C . HIS A 1 177 ? -11.218 -22.207 -27.215 1.00 63.27 174 HIS A C 1
ATOM 2869 O O . HIS A 1 177 ? -10.077 -22.137 -27.673 1.00 63.13 174 HIS A O 1
ATOM 2883 N N . ARG A 1 178 ? -12.057 -23.203 -27.483 1.00 63.89 175 ARG A N 1
ATOM 2884 C CA . ARG A 1 178 ? -11.690 -24.335 -28.326 1.00 64.88 175 ARG A CA 1
ATOM 2885 C C . ARG A 1 178 ? -11.222 -23.896 -29.711 1.00 67.78 175 ARG A C 1
ATOM 2886 O O . ARG A 1 178 ? -11.938 -23.196 -30.426 1.00 70.71 175 ARG A O 1
ATOM 2907 N N . ASN A 1 179 ? -10.015 -24.319 -30.078 1.00 71.80 176 ASN A N 1
ATOM 2908 C CA . ASN A 1 179 ? -9.434 -23.998 -31.376 1.00 74.41 176 ASN A CA 1
ATOM 2909 C C . ASN A 1 179 ? -8.703 -25.207 -31.948 1.00 74.38 176 ASN A C 1
ATOM 2910 O O . ASN A 1 179 ? -7.534 -25.441 -31.643 1.00 72.38 176 ASN A O 1
ATOM 2921 N N . ASP A 1 180 ? -9.401 -25.971 -32.782 1.00 69.42 177 ASP A N 1
ATOM 2922 C CA . ASP A 1 180 ? -8.858 -27.206 -33.337 1.00 69.73 177 ASP A CA 1
ATOM 2923 C C . ASP A 1 180 ? -7.650 -26.965 -34.244 1.00 70.59 177 ASP A C 1
ATOM 2924 O O . ASP A 1 180 ? -6.958 -27.911 -34.624 1.00 70.40 177 ASP A O 1
ATOM 2933 N N . ALA A 1 181 ? -7.398 -25.706 -34.590 1.00 76.61 178 ALA A N 1
ATOM 2934 C CA . ALA A 1 181 ? -6.255 -25.361 -35.433 1.00 77.57 178 ALA A CA 1
ATOM 2935 C C . ALA A 1 181 ? -4.936 -25.600 -34.700 1.00 80.24 178 ALA A C 1
ATOM 2936 O O . ALA A 1 181 ? -3.880 -25.705 -35.326 1.00 74.28 178 ALA A O 1
ATOM 2943 N N . ALA A 1 182 ? -5.003 -25.685 -33.373 1.00 67.85 179 ALA A N 1
ATOM 2944 C CA . ALA A 1 182 ? -3.819 -25.924 -32.554 1.00 62.40 179 ALA A CA 1
ATOM 2945 C C . ALA A 1 182 ? -3.309 -27.352 -32.726 1.00 61.66 179 ALA A C 1
ATOM 2946 O O . ALA A 1 182 ? -2.131 -27.631 -32.507 1.00 59.81 179 ALA A O 1
ATOM 2953 N N . LEU A 1 183 ? -4.203 -28.254 -33.118 1.00 65.85 180 LEU A N 1
ATOM 2954 C CA . LEU A 1 183 ? -3.836 -29.647 -33.352 1.00 65.67 180 LEU A CA 1
ATOM 2955 C C . LEU A 1 183 ? -2.905 -29.781 -34.558 1.00 67.42 180 LEU A C 1
ATOM 2956 O O . LEU A 1 183 ? -2.198 -30.780 -34.695 1.00 66.77 180 LEU A O 1
ATOM 2972 N N . ASP A 1 184 ? -2.912 -28.776 -35.431 1.00 81.09 181 ASP A N 1
ATOM 2973 C CA . ASP A 1 184 ? -2.029 -28.768 -36.595 1.00 77.73 181 ASP A CA 1
ATOM 2974 C C . ASP A 1 184 ? -0.571 -28.711 -36.156 1.00 74.96 181 ASP A C 1
ATOM 2975 O O . ASP A 1 184 ? 0.313 -29.226 -36.838 1.00 78.65 181 ASP A O 1
ATOM 2984 N N . VAL A 1 185 ? -0.330 -28.075 -35.014 1.00 69.59 182 VAL A N 1
ATOM 2985 C CA . VAL A 1 185 ? 1.013 -27.973 -34.453 1.00 66.12 182 VAL A CA 1
ATOM 2986 C C . VAL A 1 185 ? 1.542 -29.356 -34.081 1.00 64.26 182 VAL A C 1
ATOM 2987 O O . VAL A 1 185 ? 2.750 -29.587 -34.061 1.00 62.94 182 VAL A O 1
ATOM 3000 N N . LEU A 1 186 ? 0.626 -30.273 -33.792 1.00 63.06 183 LEU A N 1
ATOM 3001 C CA . LEU A 1 186 ? 0.990 -31.605 -33.325 1.00 61.46 183 LEU A CA 1
ATOM 3002 C C . LEU A 1 186 ? 1.551 -32.477 -34.446 1.00 63.26 183 LEU A C 1
ATOM 3003 O O . LEU A 1 186 ? 2.438 -33.298 -34.216 1.00 61.80 183 LEU A O 1
ATOM 3019 N N . LYS A 1 187 ? 1.031 -32.301 -35.656 1.00 67.74 184 LYS A N 1
ATOM 3020 C CA . LYS A 1 187 ? 1.504 -33.064 -36.807 1.00 64.94 184 LYS A CA 1
ATOM 3021 C C . LYS A 1 187 ? 2.901 -32.610 -37.219 1.00 64.34 184 LYS A C 1
ATOM 3022 O O . LYS A 1 187 ? 3.723 -33.416 -37.655 1.00 64.40 184 LYS A O 1
ATOM 3026 N N . LYS A 1 188 ? 3.160 -31.314 -37.076 1.00 74.10 185 LYS A N 1
ATOM 3027 C CA . LYS A 1 188 ? 4.451 -30.737 -37.435 1.00 73.70 185 LYS A CA 1
ATOM 3028 C C . LYS A 1 188 ? 5.549 -31.227 -36.497 1.00 70.28 185 LYS A C 1
ATOM 3029 O O . LYS A 1 188 ? 6.652 -31.546 -36.936 1.00 70.09 185 LYS A O 1
ATOM 3048 N N . ILE A 1 189 ? 5.241 -31.286 -35.205 1.00 62.25 186 ILE A N 1
ATOM 3049 C CA . ILE A 1 189 ? 6.201 -31.747 -34.208 1.00 59.15 186 ILE A CA 1
ATOM 3050 C C . ILE A 1 189 ? 6.560 -33.217 -34.424 1.00 59.09 186 ILE A C 1
ATOM 3051 O O . ILE A 1 189 ? 7.730 -33.589 -34.354 1.00 57.85 186 ILE A O 1
ATOM 3067 N N . ARG A 1 190 ? 5.550 -34.045 -34.674 1.00 71.39 187 ARG A N 1
ATOM 3068 C CA . ARG A 1 190 ? 5.763 -35.467 -34.939 1.00 70.31 187 ARG A CA 1
ATOM 3069 C C . ARG A 1 190 ? 6.695 -35.681 -36.132 1.00 71.90 187 ARG A C 1
ATOM 3070 O O . ARG A 1 190 ? 7.367 -36.709 -36.228 1.00 71.57 187 ARG A O 1
ATOM 3080 N N . GLU A 1 191 ? 6.732 -34.702 -37.032 1.00 71.70 188 GLU A N 1
ATOM 3081 C CA . GLU A 1 191 ? 7.572 -34.772 -38.224 1.00 73.50 188 GLU A CA 1
ATOM 3082 C C . GLU A 1 191 ? 9.016 -34.383 -37.918 1.00 71.34 188 GLU A C 1
ATOM 3083 O O . GLU A 1 191 ? 9.953 -34.988 -38.441 1.00 71.54 188 GLU A O 1
ATOM 3095 N N . ILE A 1 192 ? 9.191 -33.369 -37.078 1.00 57.22 189 ILE A N 1
ATOM 3096 C CA . ILE A 1 192 ? 10.523 -32.890 -36.722 1.00 55.32 189 ILE A CA 1
ATOM 3097 C C . ILE A 1 192 ? 11.317 -33.949 -35.960 1.00 52.92 189 ILE A C 1
ATOM 3098 O O . ILE A 1 192 ? 12.516 -34.114 -36.183 1.00 52.33 189 ILE A O 1
ATOM 3114 N N . LEU A 1 193 ? 10.649 -34.654 -35.052 1.00 55.73 190 LEU A N 1
ATOM 3115 C CA . LEU A 1 193 ? 11.304 -35.683 -34.252 1.00 53.68 190 LEU A CA 1
ATOM 3116 C C . LEU A 1 193 ? 11.735 -36.871 -35.112 1.00 55.04 190 LEU A C 1
ATOM 3117 O O . LEU A 1 193 ? 12.824 -37.417 -34.931 1.00 58.80 190 LEU A O 1
ATOM 3133 N N . SER A 1 194 ? 10.878 -37.262 -36.051 1.00 59.66 191 SER A N 1
ATOM 3134 C CA . SER A 1 194 ? 11.154 -38.406 -36.917 1.00 61.38 191 SER A CA 1
ATOM 3135 C C . SER A 1 194 ? 12.133 -38.059 -38.037 1.00 62.64 191 SER A C 1
ATOM 3136 O O . SER A 1 194 ? 12.650 -38.949 -38.714 1.00 63.75 191 SER A O 1
ATOM 3144 N N . ALA A 1 195 ? 12.381 -36.766 -38.231 1.00 60.66 192 ALA A N 1
ATOM 3145 C CA . ALA A 1 195 ? 13.271 -36.302 -39.292 1.00 62.05 192 ALA A CA 1
ATOM 3146 C C . ALA A 1 195 ? 14.688 -36.824 -39.089 1.00 60.33 192 ALA A C 1
ATOM 3147 O O . ALA A 1 195 ? 15.294 -36.615 -38.037 1.00 57.65 192 ALA A O 1
ATOM 3154 N N . ARG A 1 196 ? 15.210 -37.502 -40.106 1.00 73.86 193 ARG A N 1
ATOM 3155 C CA . ARG A 1 196 ? 16.541 -38.093 -40.037 1.00 72.55 193 ARG A CA 1
ATOM 3156 C C . ARG A 1 196 ? 17.615 -37.009 -40.070 1.00 71.63 193 ARG A C 1
ATOM 3157 O O . ARG A 1 196 ? 18.724 -37.207 -39.574 1.00 69.71 193 ARG A O 1
ATOM 3178 N N . GLU A 1 197 ? 17.270 -35.865 -40.655 1.00 58.00 194 GLU A N 1
ATOM 3179 C CA . GLU A 1 197 ? 18.162 -34.710 -40.708 1.00 57.54 194 GLU A CA 1
ATOM 3180 C C . GLU A 1 197 ? 17.665 -33.603 -39.779 1.00 56.26 194 GLU A C 1
ATOM 3181 O O . GLU A 1 197 ? 16.468 -33.498 -39.511 1.00 56.68 194 GLU A O 1
ATOM 3185 N N . ALA A 1 198 ? 18.590 -32.778 -39.296 1.00 63.25 195 ALA A N 1
ATOM 3186 C CA . ALA A 1 198 ? 18.248 -31.691 -38.383 1.00 62.10 195 ALA A CA 1
ATOM 3187 C C . ALA A 1 198 ? 17.660 -30.502 -39.144 1.00 64.61 195 ALA A C 1
ATOM 3188 O O . ALA A 1 198 ? 18.218 -30.085 -40.161 1.00 67.00 195 ALA A O 1
ATOM 3195 N N . PRO A 1 199 ? 16.529 -29.951 -38.662 1.00 64.67 196 PRO A N 1
ATOM 3196 C CA . PRO A 1 199 ? 15.990 -28.751 -39.316 1.00 67.16 196 PRO A CA 1
ATOM 3197 C C . PRO A 1 199 ? 16.901 -27.538 -39.149 1.00 71.83 196 PRO A C 1
ATOM 3198 O O . PRO A 1 199 ? 17.867 -27.601 -38.387 1.00 66.25 196 PRO A O 1
ATOM 3209 N N . PRO A 1 200 ? 16.594 -26.437 -39.853 1.00 70.53 197 PRO A N 1
ATOM 3210 C CA . PRO A 1 200 ? 17.400 -25.218 -39.745 1.00 66.73 197 PRO A CA 1
ATOM 3211 C C . PRO A 1 200 ? 17.071 -24.424 -38.483 1.00 65.00 197 PRO A C 1
ATOM 3212 O O . PRO A 1 200 ? 15.931 -24.460 -38.016 1.00 64.68 197 PRO A O 1
ATOM 3223 N N . ALA A 1 201 ? 18.064 -23.725 -37.940 1.00 61.50 198 ALA A N 1
ATOM 3224 C CA . ALA A 1 201 ? 17.881 -22.942 -36.721 1.00 60.00 198 ALA A CA 1
ATOM 3225 C C . ALA A 1 201 ? 16.964 -21.747 -36.962 1.00 62.34 198 ALA A C 1
ATOM 3226 O O . ALA A 1 201 ? 17.192 -20.955 -37.877 1.00 65.10 198 ALA A O 1
ATOM 3233 N N . LYS A 1 202 ? 15.932 -21.624 -36.131 1.00 72.06 199 LYS A N 1
ATOM 3234 C CA . LYS A 1 202 ? 14.977 -20.525 -36.227 1.00 74.10 199 LYS A CA 1
ATOM 3235 C C . LYS A 1 202 ? 15.210 -19.544 -35.079 1.00 72.94 199 LYS A C 1
ATOM 3236 O O . LYS A 1 202 ? 14.265 -19.020 -34.488 1.00 80.76 199 LYS A O 1
ATOM 3255 N N . CYS A 1 203 ? 16.482 -19.307 -34.767 1.00 68.30 200 CYS A N 1
ATOM 3256 C CA . CYS A 1 203 ? 16.863 -18.387 -33.698 1.00 72.64 200 CYS A CA 1
ATOM 3257 C C . CYS A 1 203 ? 17.975 -17.453 -34.166 1.00 70.36 200 CYS A C 1
ATOM 3258 O O . CYS A 1 203 ? 18.702 -17.763 -35.111 1.00 71.03 200 CYS A O 1
ATOM 3266 N N . ASN A 1 204 ? 18.096 -16.306 -33.505 1.00 79.95 201 ASN A N 1
ATOM 3267 C CA . ASN A 1 204 ? 19.090 -15.305 -33.878 1.00 83.41 201 ASN A CA 1
ATOM 3268 C C . ASN A 1 204 ? 20.491 -15.673 -33.394 1.00 78.53 201 ASN A C 1
ATOM 3269 O O . ASN A 1 204 ? 21.482 -15.402 -34.074 1.00 78.21 201 ASN A O 1
ATOM 3280 N N . SER A 1 205 ? 20.565 -16.293 -32.220 1.00 79.55 202 SER A N 1
ATOM 3281 C CA . SER A 1 205 ? 21.839 -16.722 -31.652 1.00 86.66 202 SER A CA 1
ATOM 3282 C C . SER A 1 205 ? 21.619 -17.887 -30.694 1.00 78.36 202 SER A C 1
ATOM 3283 O O . SER A 1 205 ? 20.839 -17.784 -29.747 1.00 81.16 202 SER A O 1
ATOM 3291 N N . CYS A 1 206 ? 22.306 -18.995 -30.947 1.00 54.10 203 CYS A N 1
ATOM 3292 C CA . CYS A 1 206 ? 22.159 -20.184 -30.119 1.00 51.30 203 CYS A CA 1
ATOM 3293 C C . CYS A 1 206 ? 22.781 -19.956 -28.743 1.00 49.74 203 CYS A C 1
ATOM 3294 O O . CYS A 1 206 ? 23.989 -19.750 -28.623 1.00 49.85 203 CYS A O 1
ATOM 3301 N N . ILE A 1 207 ? 21.942 -19.979 -27.712 1.00 50.72 204 ILE A N 1
ATOM 3302 C CA . ILE A 1 207 ? 22.408 -19.863 -26.332 1.00 49.29 204 ILE A CA 1
ATOM 3303 C C . ILE A 1 207 ? 22.878 -21.212 -25.788 1.00 47.03 204 ILE A C 1
ATOM 3304 O O . ILE A 1 207 ? 23.309 -21.305 -24.635 1.00 45.83 204 ILE A O 1
ATOM 3320 N N . PHE A 1 208 ? 22.795 -22.247 -26.624 1.00 40.84 205 PHE A N 1
ATOM 3321 C CA . PHE A 1 208 ? 23.149 -23.609 -26.228 1.00 38.96 205 PHE A CA 1
ATOM 3322 C C . PHE A 1 208 ? 24.384 -24.129 -26.962 1.00 39.17 205 PHE A C 1
ATOM 3323 O O . PHE A 1 208 ? 24.562 -25.339 -27.102 1.00 38.15 205 PHE A O 1
ATOM 3340 N N . LYS A 1 209 ? 25.231 -23.221 -27.436 1.00 52.26 206 LYS A N 1
ATOM 3341 C CA . LYS A 1 209 ? 26.471 -23.619 -28.095 1.00 52.54 206 LYS A CA 1
ATOM 3342 C C . LYS A 1 209 ? 27.384 -24.348 -27.112 1.00 50.84 206 LYS A C 1
ATOM 3343 O O . LYS A 1 209 ? 27.396 -24.022 -25.924 1.00 50.12 206 LYS A O 1
ATOM 3362 N N . PRO A 1 210 ? 28.167 -25.327 -27.600 1.00 54.01 207 PRO A N 1
ATOM 3363 C CA . PRO A 1 210 ? 28.281 -25.805 -28.983 1.00 54.91 207 PRO A CA 1
ATOM 3364 C C . PRO A 1 210 ? 27.396 -27.016 -29.293 1.00 54.14 207 PRO A C 1
ATOM 3365 O O . PRO A 1 210 ? 27.560 -27.636 -30.344 1.00 54.77 207 PRO A O 1
ATOM 3376 N N . ILE A 1 211 ? 26.473 -27.340 -28.394 1.00 37.69 208 ILE A N 1
ATOM 3377 C CA . ILE A 1 211 ? 25.686 -28.564 -28.510 1.00 36.95 208 ILE A CA 1
ATOM 3378 C C . ILE A 1 211 ? 24.878 -28.630 -29.809 1.00 38.44 208 ILE A C 1
ATOM 3379 O O . ILE A 1 211 ? 24.857 -29.665 -30.472 1.00 38.56 208 ILE A O 1
ATOM 3395 N N . CYS A 1 212 ? 24.217 -27.534 -30.170 1.00 44.69 209 CYS A N 1
ATOM 3396 C CA . CYS A 1 212 ? 23.354 -27.520 -31.350 1.00 46.39 209 CYS A CA 1
ATOM 3397 C C . CYS A 1 212 ? 24.114 -27.787 -32.643 1.00 47.77 209 CYS A C 1
ATOM 3398 O O . CYS A 1 212 ? 23.591 -28.427 -33.555 1.00 48.76 209 CYS A O 1
ATOM 3405 N N . LYS A 1 213 ? 25.340 -27.285 -32.724 1.00 43.07 210 LYS A N 1
ATOM 3406 C CA . LYS A 1 213 ? 26.155 -27.450 -33.923 1.00 44.44 210 LYS A CA 1
ATOM 3407 C C . LYS A 1 213 ? 26.722 -28.865 -34.033 1.00 43.34 210 LYS A C 1
ATOM 3408 O O . LYS A 1 213 ? 27.037 -29.329 -35.130 1.00 44.50 210 LYS A O 1
ATOM 3412 N N . ASN A 1 214 ? 26.847 -29.545 -32.897 1.00 59.27 211 ASN A N 1
ATOM 3413 C CA . ASN A 1 214 ? 27.428 -30.885 -32.857 1.00 56.18 211 ASN A CA 1
ATOM 3414 C C . ASN A 1 214 ? 26.372 -31.989 -32.825 1.00 55.82 211 ASN A C 1
ATOM 3415 O O . ASN A 1 214 ? 26.710 -33.174 -32.781 1.00 55.17 211 ASN A O 1
ATOM 3426 N N . LEU A 1 215 ? 25.103 -31.583 -32.858 1.00 47.02 212 LEU A N 1
ATOM 3427 C CA . LEU A 1 215 ? 23.958 -32.478 -32.671 1.00 48.81 212 LEU A CA 1
ATOM 3428 C C . LEU A 1 215 ? 23.908 -33.049 -31.245 1.00 46.28 212 LEU A C 1
ATOM 3429 O O . LEU A 1 215 ? 24.856 -32.965 -30.462 1.00 43.53 212 LEU A O 1
#

Secondary structure (DSSP, 8-state):
-TT---SSPPPGGGTS-GGGGTT--SHHHHHHHHHHTT-EEEETTEEEEE--TTB--HHHHHHHHH-HHHHHHHHHHTEEEEETTTHHHHHHHHHHHHHHHHHHTTSTTEEEEEEEEETTEEEEEEEEEEETTEEEEEEE--SS-HHHHHHHHHHHHHHHT-SEEEEE-SS-EEEEEP-GGGGHHHHHHHHHHH-SSPPPP-SSS-TTTTHHHH-

Radius of gyration: 17.74 Å; Cα contacts (8 Å, |Δi|>4): 369; chains: 1; bounding box: 50×29×41 Å

Sequence (215 aa):
FNGMELLSPKPLCSVVNCEDLEKLDHVSALNELRREQEIFKLLPGIYAHRYDFRRVSPSIINDFEYCPRLLWVQHKLGLKLLSEKSVVSIIRGRILHERYERLLSQYENVVAEYKVEIGDLVGVVDLVIKRGGEYIPVEIKTGFSKEAHKTQLQIYISMLKARFGYLVYRNHVEVVHRNDAALDVLKKIREILSAREAPPAKCNSCIFKPICKNL

Foldseek 3Di:
DAPAADPDDWALCVQDPLVVLVVQPDPVSLVVLCVVVQWADDDPFKIKHADDPLEDDLLLLLPCVQWLLLSQLCLVVSMRIDTSVLSSQQSSQVVSLVSSLVRNCNHPQKHAFDWDDPDSHIYTFGMWGHDDVATATEFEDTRGDPVSRLLSNLVVCVRRVHQWHWYHHNHGIDIRGRDCVSCVSVVVSVCSNPDPDRDDTPHPDDSDPPSSVVD

CATH classification: 3.90.320.10

Organism: Pyrobaculum calidifontis (strain DSM 21063 / JCM 11548 / VA1) (NCBI:txid410359)

B-factor: mean 52.95, std 18.72, range [12.26, 117.02]

GO terms:
  GO:0051537 2 iron, 2 sulfur cluster binding (F, IDA)
  GO:0000014 single-stranded DNA endonuclease activity (F, IDA)
  GO:0045145 single-stranded DNA 5'-3' DNA exonuclease activity (F, IDA)